Protein AF-A0A1H2FSY0-F1 (afdb_monomer_lite)

pLDDT: mean 91.27, std 9.95, range [49.44, 98.75]

Structure (mmCIF, N/CA/C/O backbone):
data_AF-A0A1H2FSY0-F1
#
_entry.id   AF-A0A1H2FSY0-F1
#
loop_
_atom_site.group_PDB
_atom_site.id
_atom_site.type_symbol
_atom_site.label_atom_id
_atom_site.label_alt_id
_atom_site.label_comp_id
_atom_site.label_asym_id
_atom_site.label_entity_id
_atom_site.label_seq_id
_atom_site.pdbx_PDB_ins_code
_atom_site.Cartn_x
_atom_site.Cartn_y
_atom_site.Cartn_z
_atom_site.occupancy
_atom_site.B_iso_or_equiv
_atom_site.auth_seq_id
_atom_site.auth_comp_id
_atom_site.auth_asym_id
_atom_site.auth_atom_id
_atom_site.pdbx_PDB_model_num
ATOM 1 N N . MET A 1 1 ? 18.834 -9.866 13.416 1.00 54.28 1 MET A N 1
ATOM 2 C CA . MET A 1 1 ? 19.145 -9.908 11.965 1.00 54.28 1 MET A CA 1
ATOM 3 C C . MET A 1 1 ? 20.191 -10.995 11.735 1.00 54.28 1 MET A C 1
ATOM 5 O O . MET A 1 1 ? 21.167 -11.022 12.473 1.00 54.28 1 MET A O 1
ATOM 9 N N . ASN A 1 2 ? 19.981 -11.929 10.801 1.00 67.69 2 ASN A N 1
ATOM 10 C CA . ASN A 1 2 ? 20.913 -13.045 10.581 1.00 67.69 2 ASN A CA 1
ATOM 11 C C . ASN A 1 2 ? 22.223 -12.524 9.951 1.00 67.69 2 ASN A C 1
ATOM 13 O O . ASN A 1 2 ? 22.183 -11.737 9.007 1.00 67.69 2 ASN A O 1
ATOM 17 N N . PHE A 1 3 ? 23.383 -12.983 10.429 1.00 49.44 3 PHE A N 1
ATOM 18 C CA . PHE A 1 3 ? 24.711 -12.645 9.895 1.00 49.44 3 PHE A CA 1
ATOM 19 C C . PHE A 1 3 ? 24.826 -12.837 8.369 1.00 49.44 3 PHE A C 1
ATOM 21 O O . PHE A 1 3 ? 25.501 -12.068 7.681 1.00 49.44 3 PHE A O 1
ATOM 28 N N . LYS A 1 4 ? 24.102 -13.817 7.814 1.00 59.28 4 LYS A N 1
ATOM 29 C CA . LYS A 1 4 ? 23.988 -14.063 6.369 1.00 59.28 4 LYS A CA 1
ATOM 30 C C . LYS A 1 4 ? 23.309 -12.905 5.629 1.00 59.28 4 LYS A C 1
ATOM 32 O O . LYS A 1 4 ? 23.768 -12.514 4.563 1.00 59.28 4 LYS A O 1
ATOM 37 N N . GLU A 1 5 ? 22.264 -12.329 6.212 1.00 63.84 5 GLU A N 1
ATOM 38 C CA . GLU A 1 5 ? 21.479 -11.224 5.648 1.00 63.84 5 GLU A CA 1
ATOM 39 C C . GLU A 1 5 ? 22.263 -9.902 5.695 1.00 63.84 5 GLU A C 1
ATOM 41 O O . GLU A 1 5 ? 22.277 -9.149 4.722 1.00 63.84 5 GLU A O 1
ATOM 46 N N . VAL A 1 6 ? 23.010 -9.671 6.782 1.00 67.56 6 VAL A N 1
ATOM 47 C CA . VAL A 1 6 ? 23.922 -8.523 6.932 1.00 67.56 6 VAL A CA 1
ATOM 48 C C . VAL A 1 6 ? 25.056 -8.586 5.909 1.00 67.56 6 VAL A C 1
ATOM 50 O O . VAL A 1 6 ? 25.275 -7.618 5.180 1.00 67.56 6 VAL A O 1
ATOM 53 N N . LYS A 1 7 ? 25.736 -9.736 5.784 1.00 66.00 7 LYS A N 1
ATOM 54 C CA . LYS A 1 7 ? 26.773 -9.942 4.758 1.00 66.00 7 LYS A CA 1
ATOM 55 C C . LYS A 1 7 ? 26.220 -9.765 3.350 1.00 66.00 7 LYS A C 1
ATOM 57 O O . LYS A 1 7 ? 26.872 -9.145 2.517 1.00 66.00 7 LYS A O 1
ATOM 62 N N . GLN A 1 8 ? 25.018 -10.274 3.092 1.00 66.12 8 GLN A N 1
ATOM 63 C CA . GLN A 1 8 ? 24.360 -10.143 1.800 1.00 66.12 8 GLN A CA 1
ATOM 64 C C . GLN A 1 8 ? 24.049 -8.672 1.488 1.00 66.12 8 GLN A C 1
ATOM 66 O O . GLN A 1 8 ? 24.399 -8.208 0.409 1.00 66.12 8 GLN A O 1
ATOM 71 N N . ARG A 1 9 ? 23.502 -7.902 2.438 1.00 69.88 9 ARG A N 1
ATOM 72 C CA . ARG A 1 9 ? 23.261 -6.455 2.282 1.00 69.88 9 ARG A CA 1
ATOM 73 C C . ARG A 1 9 ? 24.545 -5.648 2.078 1.00 69.88 9 ARG A C 1
ATOM 75 O O . ARG A 1 9 ? 24.573 -4.796 1.196 1.00 69.88 9 ARG A O 1
ATOM 82 N N . LEU A 1 10 ? 25.605 -5.920 2.839 1.00 67.12 10 LEU A N 1
ATOM 83 C CA . LEU A 1 10 ? 26.903 -5.240 2.706 1.00 67.12 10 LEU A CA 1
ATOM 84 C C . LEU A 1 10 ? 27.588 -5.556 1.372 1.00 67.12 10 LEU A C 1
ATOM 86 O O . LEU A 1 10 ? 28.001 -4.638 0.663 1.00 67.12 10 LEU A O 1
ATOM 90 N N . ALA A 1 11 ? 27.644 -6.835 0.994 1.00 63.03 11 ALA A N 1
ATOM 91 C CA . ALA A 1 11 ? 28.182 -7.258 -0.294 1.00 63.03 11 ALA A CA 1
ATOM 92 C C . ALA A 1 11 ? 27.375 -6.660 -1.456 1.00 63.03 11 ALA A C 1
ATOM 94 O O . ALA A 1 11 ? 27.959 -6.181 -2.428 1.00 63.03 11 ALA A O 1
ATOM 95 N N . TYR A 1 12 ? 26.043 -6.615 -1.336 1.00 67.06 12 TYR A N 1
ATOM 96 C CA . TYR A 1 12 ? 25.197 -5.978 -2.340 1.00 67.06 12 TYR A CA 1
ATOM 97 C C . TYR A 1 12 ? 25.359 -4.468 -2.377 1.00 67.06 12 TYR A C 1
ATOM 99 O O . TYR A 1 12 ? 25.407 -3.941 -3.474 1.00 67.06 12 TYR A O 1
ATOM 107 N N . SER A 1 13 ? 25.490 -3.776 -1.245 1.00 67.75 13 SER A N 1
ATOM 108 C CA . SER A 1 13 ? 25.702 -2.323 -1.199 1.00 67.75 13 SER A CA 1
ATOM 109 C C . SER A 1 13 ? 26.997 -1.920 -1.910 1.00 67.75 13 SER A C 1
ATOM 111 O O . SER A 1 13 ? 26.991 -1.022 -2.751 1.00 67.75 13 SER A O 1
ATOM 113 N N . LEU A 1 14 ? 28.095 -2.639 -1.654 1.00 64.00 14 LEU A N 1
ATOM 114 C CA . LEU A 1 14 ? 29.380 -2.406 -2.322 1.00 64.00 14 LEU A CA 1
ATOM 115 C C . LEU A 1 14 ? 29.318 -2.731 -3.822 1.00 64.00 14 LEU A C 1
ATOM 117 O O . LEU A 1 14 ? 29.772 -1.937 -4.644 1.00 64.00 14 LEU A O 1
ATOM 121 N N . TRP A 1 15 ? 28.701 -3.856 -4.193 1.00 63.41 15 TRP A N 1
ATOM 122 C CA . TRP A 1 15 ? 28.513 -4.246 -5.593 1.00 63.41 15 TRP A CA 1
ATOM 123 C C . TRP A 1 15 ? 27.602 -3.274 -6.362 1.00 63.41 15 TRP A C 1
ATOM 125 O O . TRP A 1 15 ? 27.895 -2.883 -7.493 1.00 63.41 15 TRP A O 1
ATOM 135 N N . TYR A 1 16 ? 26.517 -2.841 -5.726 1.00 66.19 16 TYR A N 1
ATOM 136 C CA . TYR A 1 16 ? 25.538 -1.899 -6.252 1.00 66.19 16 TYR A CA 1
ATOM 137 C C . TYR A 1 16 ? 26.169 -0.522 -6.501 1.00 66.19 16 TYR A C 1
ATOM 139 O O . TYR A 1 16 ? 26.063 0.008 -7.607 1.00 66.19 16 TYR A O 1
ATOM 147 N N . ARG A 1 17 ? 26.928 -0.002 -5.523 1.00 65.50 17 ARG A N 1
ATOM 148 C CA . ARG A 1 17 ? 27.657 1.274 -5.634 1.00 65.50 17 ARG A CA 1
ATOM 149 C C . ARG A 1 17 ? 28.696 1.292 -6.753 1.00 65.50 17 ARG A C 1
ATOM 151 O O . ARG A 1 17 ? 29.141 2.377 -7.108 1.00 65.50 17 ARG A O 1
ATOM 158 N N . GLY A 1 18 ? 29.111 0.139 -7.279 1.00 66.25 18 GLY A N 1
ATOM 159 C CA . GLY A 1 18 ? 29.975 0.050 -8.458 1.00 66.25 18 GLY A CA 1
ATOM 160 C C . GLY A 1 18 ? 29.202 0.037 -9.779 1.00 66.25 18 GLY A C 1
ATOM 161 O O . GLY A 1 18 ? 29.601 0.713 -10.720 1.00 66.25 18 GLY A O 1
ATOM 162 N N . LYS A 1 19 ? 28.091 -0.711 -9.861 1.00 66.25 19 LYS A N 1
ATOM 163 C CA . LYS A 1 19 ? 27.388 -0.981 -11.133 1.00 66.25 19 LYS A CA 1
ATOM 164 C C . LYS A 1 19 ? 26.256 -0.021 -11.495 1.00 66.25 19 LYS A C 1
ATOM 166 O O . LYS A 1 19 ? 25.866 0.012 -12.656 1.00 66.25 19 LYS A O 1
ATOM 171 N N . PHE A 1 20 ? 25.719 0.729 -10.536 1.00 71.69 20 PHE A N 1
ATOM 172 C CA . PHE A 1 20 ? 24.539 1.577 -10.746 1.00 71.69 20 PHE A CA 1
ATOM 173 C C . PHE A 1 20 ? 24.831 3.074 -10.559 1.00 71.69 20 PHE A C 1
ATOM 175 O O . PHE A 1 20 ? 23.916 3.845 -10.319 1.00 71.69 20 PHE A O 1
ATOM 182 N N . ARG A 1 21 ? 26.094 3.517 -10.677 1.00 69.44 21 ARG A N 1
ATOM 183 C CA . ARG A 1 21 ? 26.468 4.932 -10.453 1.00 69.44 21 ARG A CA 1
ATOM 184 C C . ARG A 1 21 ? 25.882 5.917 -11.464 1.00 69.44 21 ARG A C 1
ATOM 186 O O . ARG A 1 21 ? 25.762 7.090 -11.134 1.00 69.44 21 ARG A O 1
ATOM 193 N N . ALA A 1 22 ? 25.579 5.461 -12.678 1.00 74.94 22 ALA A N 1
ATOM 194 C CA . ALA A 1 22 ? 25.102 6.313 -13.758 1.00 74.94 22 ALA A CA 1
ATOM 195 C C . ALA A 1 22 ? 23.707 5.879 -14.240 1.00 74.94 22 ALA A C 1
ATOM 197 O O . ALA A 1 22 ? 23.423 4.668 -14.298 1.00 74.94 22 ALA A O 1
ATOM 198 N N . PRO A 1 23 ? 22.848 6.842 -14.623 1.00 79.50 23 PRO A N 1
ATOM 199 C CA . PRO A 1 23 ? 21.598 6.555 -15.311 1.00 79.50 23 PRO A CA 1
ATOM 200 C C . PRO A 1 23 ? 21.815 5.645 -16.525 1.00 79.50 23 PRO A C 1
ATOM 202 O O . PRO A 1 23 ? 22.782 5.815 -17.267 1.00 79.50 23 PRO A O 1
ATOM 205 N N . ALA A 1 24 ? 20.939 4.658 -16.726 1.00 81.19 24 ALA A N 1
ATOM 206 C CA . ALA A 1 24 ? 20.953 3.867 -17.957 1.00 81.19 24 ALA A CA 1
ATOM 207 C C . ALA A 1 24 ? 20.272 4.667 -19.078 1.00 81.19 24 ALA A C 1
ATOM 209 O O . ALA A 1 24 ? 19.052 4.781 -19.089 1.00 81.19 24 ALA A O 1
ATOM 210 N N . ALA A 1 25 ? 21.052 5.227 -20.006 1.00 86.19 25 ALA A N 1
ATOM 211 C CA . ALA A 1 25 ? 20.532 6.130 -21.040 1.00 86.19 25 ALA A CA 1
ATOM 212 C C . ALA A 1 25 ? 19.563 5.461 -22.036 1.00 86.19 25 ALA A C 1
ATOM 214 O O . ALA A 1 25 ? 18.773 6.145 -22.677 1.00 86.19 25 ALA A O 1
ATOM 215 N N . ASN A 1 26 ? 19.615 4.134 -22.167 1.00 95.88 26 ASN A N 1
ATOM 216 C CA . ASN A 1 26 ? 18.859 3.356 -23.148 1.00 95.88 26 ASN A CA 1
ATOM 217 C C . ASN A 1 26 ? 18.010 2.230 -22.529 1.00 95.88 26 ASN A C 1
ATOM 219 O O . ASN A 1 26 ? 17.726 1.223 -23.179 1.00 95.88 26 ASN A O 1
ATOM 223 N N . LEU A 1 27 ? 17.627 2.380 -21.261 1.00 97.94 27 LEU A N 1
ATOM 224 C CA . LEU A 1 27 ? 16.801 1.422 -20.532 1.00 97.94 27 LEU A CA 1
ATOM 225 C C . LEU A 1 27 ? 15.770 2.168 -19.688 1.00 97.94 27 LEU A C 1
ATOM 227 O O . LEU A 1 27 ? 16.134 3.096 -18.973 1.00 97.94 27 LEU A O 1
ATOM 231 N N . ALA A 1 28 ? 14.525 1.700 -19.683 1.00 98.44 28 ALA A N 1
ATOM 232 C CA . ALA A 1 28 ? 13.512 2.150 -18.733 1.00 98.44 28 ALA A CA 1
ATOM 233 C C . ALA A 1 28 ? 12.767 0.983 -18.074 1.00 98.44 28 ALA A C 1
ATOM 235 O O . ALA A 1 28 ? 12.691 -0.117 -18.625 1.00 98.44 28 ALA A O 1
ATOM 236 N N . LEU A 1 29 ? 12.207 1.233 -16.891 1.00 98.50 29 LEU A N 1
ATOM 237 C CA . LEU A 1 29 ? 11.296 0.335 -16.188 1.00 98.50 29 LEU A CA 1
ATOM 238 C C . LEU A 1 29 ? 9.852 0.800 -16.372 1.00 98.50 29 LEU A C 1
ATOM 240 O O . LEU A 1 29 ? 9.557 1.990 -16.284 1.00 98.50 29 LEU A O 1
ATOM 244 N N . THR A 1 30 ? 8.935 -0.146 -16.541 1.00 98.50 30 THR A N 1
ATOM 245 C CA . THR A 1 30 ? 7.498 0.130 -16.505 1.00 98.50 30 THR A CA 1
ATOM 246 C C . THR A 1 30 ? 6.713 -1.024 -15.889 1.00 98.50 30 THR A C 1
ATOM 248 O O . THR A 1 30 ? 7.234 -2.129 -15.709 1.00 98.50 30 THR A O 1
ATOM 251 N N . TYR A 1 31 ? 5.457 -0.772 -15.533 1.00 98.19 31 TYR A N 1
ATOM 252 C CA . TYR A 1 31 ? 4.579 -1.769 -14.934 1.00 98.19 31 TYR A CA 1
ATOM 253 C C . TYR A 1 31 ? 4.003 -2.717 -15.992 1.00 98.19 31 TYR A C 1
ATOM 255 O O . TYR A 1 31 ? 3.438 -2.293 -16.998 1.00 98.19 31 TYR A O 1
ATOM 263 N N . ALA A 1 32 ? 4.130 -4.023 -15.757 1.00 97.88 32 ALA A N 1
ATOM 264 C CA . ALA A 1 32 ? 3.506 -5.058 -16.577 1.00 97.88 32 ALA A CA 1
ATOM 265 C C . ALA A 1 32 ? 2.039 -5.276 -16.147 1.00 97.88 32 ALA A C 1
ATOM 267 O O . ALA A 1 32 ? 1.690 -6.305 -15.563 1.00 97.88 32 ALA A O 1
ATOM 268 N N . ASN A 1 33 ? 1.204 -4.264 -16.398 1.00 94.94 33 ASN A N 1
ATOM 269 C CA . ASN A 1 33 ? -0.198 -4.143 -15.968 1.00 94.94 33 ASN A CA 1
ATOM 270 C C . ASN A 1 33 ? -1.165 -5.223 -16.503 1.00 94.94 33 ASN A C 1
ATOM 272 O O . ASN A 1 33 ? -2.285 -5.334 -16.014 1.00 94.94 33 ASN A O 1
ATOM 276 N N . ASP A 1 34 ? -0.740 -6.021 -17.479 1.00 94.69 34 ASP A N 1
ATOM 277 C CA . ASP A 1 34 ? -1.499 -7.108 -18.109 1.00 94.69 34 ASP A CA 1
ATOM 278 C C . ASP A 1 34 ? -1.129 -8.505 -17.574 1.00 94.69 34 ASP A C 1
ATOM 280 O O . ASP A 1 34 ? -1.834 -9.474 -17.844 1.00 94.69 34 ASP A O 1
ATOM 284 N N . GLN A 1 35 ? -0.032 -8.635 -16.817 1.00 93.62 35 GLN A N 1
ATOM 285 C CA . GLN A 1 35 ? 0.485 -9.944 -16.391 1.00 93.62 35 GLN A CA 1
ATOM 286 C C . GLN A 1 35 ? -0.169 -10.465 -15.115 1.00 93.62 35 GLN A C 1
ATOM 288 O O . GLN A 1 35 ? -0.278 -11.673 -14.910 1.00 93.62 35 GLN A O 1
ATOM 293 N N . LYS A 1 36 ? -0.549 -9.558 -14.215 1.00 91.25 36 LYS A N 1
ATOM 294 C CA . LYS A 1 36 ? -1.177 -9.909 -12.945 1.00 91.25 36 LYS A CA 1
ATOM 295 C C . LYS A 1 36 ? -2.064 -8.774 -12.481 1.00 91.25 36 LYS A C 1
ATOM 297 O O . LYS A 1 36 ? -1.575 -7.692 -12.157 1.00 91.25 36 LYS A O 1
ATOM 302 N N . THR A 1 37 ? -3.342 -9.074 -12.367 1.00 86.81 37 THR A N 1
ATOM 303 C CA . THR A 1 37 ? -4.381 -8.161 -11.908 1.00 86.81 37 THR A CA 1
ATOM 304 C C . THR A 1 37 ? -4.977 -8.719 -10.623 1.00 86.81 37 THR A C 1
ATOM 306 O O . THR A 1 37 ? -5.022 -9.929 -10.405 1.00 86.81 37 THR A O 1
ATOM 309 N N . ASP A 1 38 ? -5.274 -7.813 -9.707 1.00 89.56 38 ASP A N 1
ATOM 310 C CA . ASP A 1 38 ? -5.829 -8.072 -8.381 1.00 89.56 38 ASP A CA 1
ATOM 311 C C . ASP A 1 38 ? -6.486 -6.767 -7.895 1.00 89.56 38 ASP A C 1
ATOM 313 O O . ASP A 1 38 ? -6.914 -5.948 -8.716 1.00 89.56 38 ASP A O 1
ATOM 317 N N . GLY A 1 39 ? -6.611 -6.554 -6.585 1.00 92.94 39 GLY A N 1
ATOM 318 C CA . GLY A 1 39 ? -7.197 -5.327 -6.042 1.00 92.94 39 GLY A CA 1
ATOM 319 C C . GLY A 1 39 ? -6.332 -4.091 -6.243 1.00 92.94 39 GLY A C 1
ATOM 320 O O . GLY A 1 39 ? -5.103 -4.174 -6.314 1.00 92.94 39 GLY A O 1
ATOM 321 N N . VAL A 1 40 ? -6.978 -2.921 -6.256 1.00 95.00 40 VAL A N 1
ATOM 322 C CA . VAL A 1 40 ? -6.313 -1.627 -6.483 1.00 95.00 40 VAL A CA 1
ATOM 323 C C . VAL A 1 40 ? -5.097 -1.420 -5.574 1.00 95.00 40 VAL A C 1
ATOM 325 O O . VAL A 1 40 ? -4.041 -1.015 -6.050 1.00 95.00 40 VAL A O 1
ATOM 328 N N . GLY A 1 41 ? -5.181 -1.809 -4.296 1.00 95.81 41 GLY A N 1
ATOM 329 C CA . GLY A 1 41 ? -4.061 -1.680 -3.362 1.00 95.81 41 GLY A CA 1
ATOM 330 C C . GLY A 1 41 ? -2.816 -2.461 -3.785 1.00 95.81 41 GLY A C 1
ATOM 331 O O . GLY A 1 41 ? -1.712 -1.936 -3.710 1.00 95.81 41 GLY A O 1
ATOM 332 N N . SER A 1 42 ? -2.968 -3.693 -4.274 1.00 95.44 42 SER A N 1
ATOM 333 C CA . SER A 1 42 ? -1.832 -4.511 -4.717 1.00 95.44 42 SER A CA 1
ATOM 334 C C . SER A 1 42 ? -1.248 -4.023 -6.043 1.00 95.44 42 SER A C 1
ATOM 336 O O . SER A 1 42 ? -0.027 -4.021 -6.206 1.00 95.44 42 SER A O 1
ATOM 338 N N . GLN A 1 43 ? -2.079 -3.573 -6.984 1.00 97.19 43 GLN A N 1
ATOM 339 C CA . GLN A 1 43 ? -1.592 -3.053 -8.266 1.00 97.19 43 GLN A CA 1
ATOM 340 C C . GLN A 1 43 ? -0.884 -1.709 -8.109 1.00 97.19 43 GLN A C 1
ATOM 342 O O . GLN A 1 43 ? 0.234 -1.540 -8.594 1.00 97.19 43 GLN A O 1
ATOM 347 N N . VAL A 1 44 ? -1.481 -0.778 -7.362 1.00 97.81 44 VAL A N 1
ATOM 348 C CA . VAL A 1 44 ? -0.871 0.525 -7.073 1.00 97.81 44 VAL A CA 1
ATOM 349 C C . VAL A 1 44 ? 0.397 0.348 -6.230 1.00 97.81 44 VAL A C 1
ATOM 351 O O . VAL A 1 44 ? 1.390 1.031 -6.468 1.00 97.81 44 VAL A O 1
ATOM 354 N N . HIS A 1 45 ? 0.444 -0.637 -5.325 1.00 97.81 45 HIS A N 1
ATOM 355 C CA . HIS A 1 45 ? 1.677 -0.977 -4.611 1.00 97.81 45 HIS A CA 1
ATOM 356 C C . HIS A 1 45 ? 2.813 -1.408 -5.544 1.00 97.81 45 HIS A C 1
ATOM 358 O O . HIS A 1 45 ? 3.957 -0.989 -5.352 1.00 97.81 45 HIS A O 1
ATOM 364 N N . ARG A 1 46 ? 2.519 -2.201 -6.578 1.00 97.81 46 ARG A N 1
ATOM 365 C CA . ARG A 1 46 ? 3.510 -2.586 -7.593 1.00 97.81 46 ARG A CA 1
ATOM 366 C C . ARG A 1 46 ? 3.933 -1.392 -8.449 1.00 97.81 46 ARG A C 1
ATOM 368 O O . ARG A 1 46 ? 5.120 -1.230 -8.721 1.00 97.81 46 ARG A O 1
ATOM 375 N N . LEU A 1 47 ? 2.992 -0.520 -8.798 1.00 97.50 47 LEU A N 1
ATOM 376 C CA . LEU A 1 47 ? 3.240 0.696 -9.568 1.00 97.50 47 LEU A CA 1
ATOM 377 C C . LEU A 1 47 ? 4.190 1.657 -8.829 1.00 97.50 47 LEU A C 1
ATOM 379 O O . LEU A 1 47 ? 5.251 1.999 -9.354 1.00 97.50 47 LEU A O 1
ATOM 383 N N . TYR A 1 48 ? 3.874 2.016 -7.582 1.00 97.81 48 TYR A N 1
ATOM 384 C CA . TYR A 1 48 ? 4.742 2.860 -6.751 1.00 97.81 48 TYR A CA 1
ATOM 385 C C . TYR A 1 48 ? 6.042 2.148 -6.363 1.00 97.81 48 TYR A C 1
ATOM 387 O O . TYR A 1 48 ? 7.093 2.781 -6.299 1.00 97.81 48 TYR A O 1
ATOM 395 N N . GLY A 1 49 ? 6.014 0.826 -6.176 1.00 97.62 49 GLY A N 1
ATOM 396 C CA . GLY A 1 49 ? 7.225 0.031 -5.986 1.00 97.62 49 GLY A CA 1
ATOM 397 C C . GLY A 1 49 ? 8.185 0.137 -7.171 1.00 97.62 49 GLY A C 1
ATOM 398 O O . GLY A 1 49 ? 9.389 0.271 -6.973 1.00 97.62 49 GLY A O 1
ATOM 399 N N . LEU A 1 50 ? 7.680 0.144 -8.407 1.00 97.62 50 LEU A N 1
ATOM 400 C CA . LEU A 1 50 ? 8.523 0.348 -9.585 1.00 97.62 50 LEU A CA 1
ATOM 401 C C . LEU A 1 50 ? 9.091 1.757 -9.677 1.00 97.62 50 LEU A C 1
ATOM 403 O O . LEU A 1 50 ? 10.260 1.899 -10.025 1.00 97.62 50 LEU A O 1
ATOM 407 N N . HIS A 1 51 ? 8.312 2.773 -9.315 1.00 97.44 51 HIS A N 1
ATOM 408 C CA . HIS A 1 51 ? 8.818 4.140 -9.234 1.00 97.44 51 HIS A CA 1
ATOM 409 C C . HIS A 1 51 ? 9.934 4.266 -8.178 1.00 97.44 51 HIS A C 1
ATOM 411 O O . HIS A 1 51 ? 11.008 4.791 -8.464 1.00 97.44 51 HIS A O 1
ATOM 417 N N . ALA A 1 52 ? 9.739 3.707 -6.975 1.00 96.81 52 ALA A N 1
ATOM 418 C CA . ALA A 1 52 ? 10.788 3.625 -5.950 1.00 96.81 52 ALA A CA 1
ATOM 419 C C . ALA A 1 52 ? 12.043 2.912 -6.477 1.00 96.81 52 ALA A C 1
ATOM 421 O O . ALA A 1 52 ? 13.176 3.337 -6.245 1.00 96.81 52 ALA A O 1
ATOM 422 N N . LEU A 1 53 ? 11.837 1.817 -7.210 1.00 95.75 53 LEU A N 1
ATOM 423 C CA . LEU A 1 53 ? 12.913 1.002 -7.747 1.00 95.75 53 LEU A CA 1
ATOM 424 C C . LEU A 1 53 ? 13.666 1.686 -8.896 1.00 95.75 53 LEU A C 1
ATOM 426 O O . LEU A 1 53 ? 14.868 1.468 -9.010 1.00 95.75 53 LEU A O 1
ATOM 430 N N . SER A 1 54 ? 13.002 2.515 -9.708 1.00 95.88 54 SER A N 1
ATOM 431 C CA . SER A 1 54 ? 13.638 3.373 -10.721 1.00 95.88 54 SER A CA 1
ATOM 432 C C . SER A 1 54 ? 14.696 4.264 -10.075 1.00 95.88 54 SER A C 1
ATOM 434 O O . SER A 1 54 ? 15.882 4.157 -10.408 1.00 95.88 54 SER A O 1
ATOM 436 N N . GLY A 1 55 ? 14.293 5.043 -9.063 1.00 93.81 55 GLY A N 1
ATOM 437 C CA . GLY A 1 55 ? 15.198 5.911 -8.312 1.00 93.81 55 GLY A CA 1
ATOM 438 C C . GLY A 1 55 ? 16.304 5.115 -7.623 1.00 93.81 55 GLY A C 1
ATOM 439 O O . GLY A 1 55 ? 17.483 5.443 -7.750 1.00 93.81 55 GLY A O 1
ATOM 440 N N . PHE A 1 56 ? 15.948 3.998 -6.979 1.00 93.38 56 PHE A N 1
ATOM 441 C CA . PHE A 1 56 ? 16.924 3.117 -6.343 1.00 93.38 56 PHE A CA 1
ATOM 442 C C . PHE A 1 56 ? 17.866 2.432 -7.334 1.00 93.38 56 PHE A C 1
ATOM 444 O O . PHE A 1 56 ? 18.948 2.049 -6.936 1.00 93.38 56 PHE A O 1
ATOM 451 N N . LEU A 1 57 ? 17.530 2.214 -8.601 1.00 93.56 57 LEU A N 1
ATOM 452 C CA . LEU A 1 57 ? 18.438 1.573 -9.562 1.00 93.56 57 LEU A CA 1
ATOM 453 C C . LEU A 1 57 ? 19.073 2.570 -10.528 1.00 93.56 57 LEU A C 1
ATOM 455 O O . LEU A 1 57 ? 19.871 2.143 -11.363 1.00 93.56 57 LEU A O 1
ATOM 459 N N . HIS A 1 58 ? 18.730 3.857 -10.451 1.00 93.19 58 HIS A N 1
ATOM 460 C CA . HIS A 1 58 ? 19.061 4.858 -11.467 1.00 93.19 58 HIS A CA 1
ATOM 461 C C . HIS A 1 58 ? 18.682 4.386 -12.884 1.00 93.19 58 HIS A C 1
ATOM 463 O O . HIS A 1 58 ? 19.478 4.479 -13.821 1.00 93.19 58 HIS A O 1
ATOM 469 N N . ILE A 1 59 ? 17.502 3.782 -13.033 1.00 96.19 59 ILE A N 1
ATOM 470 C CA . ILE A 1 59 ? 16.952 3.360 -14.327 1.00 96.19 59 ILE A CA 1
ATOM 471 C C . ILE A 1 59 ? 15.642 4.121 -14.519 1.00 96.19 59 ILE A C 1
ATOM 473 O O . ILE A 1 59 ? 14.749 3.858 -13.723 1.00 96.19 59 ILE A O 1
ATOM 477 N N . PRO A 1 60 ? 15.510 4.987 -15.541 1.00 97.12 60 PRO A N 1
ATOM 478 C CA . PRO A 1 60 ? 14.301 5.772 -15.788 1.00 97.12 60 PRO A CA 1
ATOM 479 C C . PRO A 1 60 ? 12.995 4.975 -15.682 1.00 97.12 60 PRO A C 1
ATOM 481 O O . PRO A 1 60 ? 12.905 3.835 -16.139 1.00 97.12 60 PRO A O 1
ATOM 484 N N . TYR A 1 61 ? 11.965 5.591 -15.117 1.00 97.81 61 TYR A N 1
ATOM 485 C CA . TYR A 1 61 ? 10.602 5.083 -15.054 1.00 97.81 61 TYR A CA 1
ATOM 486 C C . TYR A 1 61 ? 9.759 5.636 -16.205 1.00 97.81 61 TYR A C 1
ATOM 488 O O . TYR A 1 61 ? 9.795 6.828 -16.508 1.00 97.81 61 TYR A O 1
ATOM 496 N N . VAL A 1 62 ? 8.953 4.770 -16.815 1.00 98.38 62 VAL A N 1
ATOM 497 C CA . VAL A 1 62 ? 7.878 5.146 -17.738 1.00 98.38 62 VAL A CA 1
ATOM 498 C C . VAL A 1 62 ? 6.565 4.671 -17.135 1.00 98.38 62 VAL A C 1
ATOM 500 O O . VAL A 1 62 ? 6.389 3.477 -16.871 1.00 98.38 62 VAL A O 1
ATOM 503 N N . HIS A 1 63 ? 5.643 5.598 -16.903 1.00 98.12 63 HIS A N 1
ATOM 504 C CA . HIS A 1 63 ? 4.348 5.288 -16.321 1.00 98.12 63 HIS A CA 1
ATOM 505 C C . HIS A 1 63 ? 3.481 4.491 -17.298 1.00 98.12 63 HIS A C 1
ATOM 507 O O . HIS A 1 63 ? 3.308 4.872 -18.452 1.00 98.12 63 HIS A O 1
ATOM 513 N N . THR A 1 64 ? 2.920 3.388 -16.803 1.00 97.69 64 THR A N 1
ATOM 514 C CA . THR A 1 64 ? 1.880 2.615 -17.486 1.00 97.69 64 THR A CA 1
ATOM 515 C C . THR A 1 64 ? 0.670 2.554 -16.551 1.00 97.69 64 THR A C 1
ATOM 517 O O . THR A 1 64 ? 0.833 2.067 -15.424 1.00 97.69 64 THR A O 1
ATOM 520 N N . PRO A 1 65 ? -0.517 3.024 -16.981 1.00 97.31 65 PRO A N 1
ATOM 521 C CA . PRO A 1 65 ? -1.721 3.015 -16.156 1.00 97.31 65 PRO A CA 1
ATOM 522 C C . PRO A 1 65 ? -2.197 1.588 -15.859 1.00 97.31 65 PRO A C 1
ATOM 524 O O . PRO A 1 65 ? -1.812 0.621 -16.523 1.00 97.31 65 PRO A O 1
ATOM 527 N N . LEU A 1 66 ? -3.062 1.434 -14.862 1.00 97.25 66 LEU A N 1
ATOM 528 C CA . LEU A 1 66 ? -3.762 0.179 -14.608 1.00 97.25 66 LEU A CA 1
ATOM 529 C C . LEU A 1 66 ? -4.635 -0.184 -15.812 1.00 97.25 66 LEU A C 1
ATOM 531 O O . LEU A 1 66 ? -5.351 0.665 -16.338 1.00 97.25 66 LEU A O 1
ATOM 535 N N . LEU A 1 67 ? -4.581 -1.453 -16.224 1.00 95.94 67 LEU A N 1
ATOM 536 C CA . LEU A 1 67 ? -5.400 -1.971 -17.324 1.00 95.94 67 LEU A CA 1
ATOM 537 C C . LEU A 1 67 ? -6.788 -2.409 -16.845 1.00 95.94 67 LEU A C 1
ATOM 539 O O . LEU A 1 67 ? -7.784 -2.175 -17.517 1.00 95.94 67 LEU A O 1
ATOM 543 N N . ARG A 1 68 ? -6.840 -3.086 -15.695 1.00 93.25 68 ARG A N 1
ATOM 544 C CA . ARG A 1 68 ? -8.070 -3.569 -15.057 1.00 93.25 68 ARG A CA 1
ATOM 545 C C . ARG A 1 68 ? -7.854 -3.755 -13.561 1.00 93.25 68 ARG A C 1
ATOM 547 O O . ARG A 1 68 ? -6.718 -3.958 -13.133 1.00 93.25 68 ARG A O 1
ATOM 554 N N . VAL A 1 69 ? -8.927 -3.752 -12.781 1.00 92.69 69 VAL A N 1
ATOM 555 C CA . VAL A 1 69 ? -8.923 -4.100 -11.354 1.00 92.69 69 VAL A CA 1
ATOM 556 C C . VAL A 1 69 ? -9.903 -5.242 -11.154 1.00 92.69 69 VAL A C 1
ATOM 558 O O . VAL A 1 69 ? -11.080 -5.094 -11.458 1.00 92.69 69 VAL A O 1
ATOM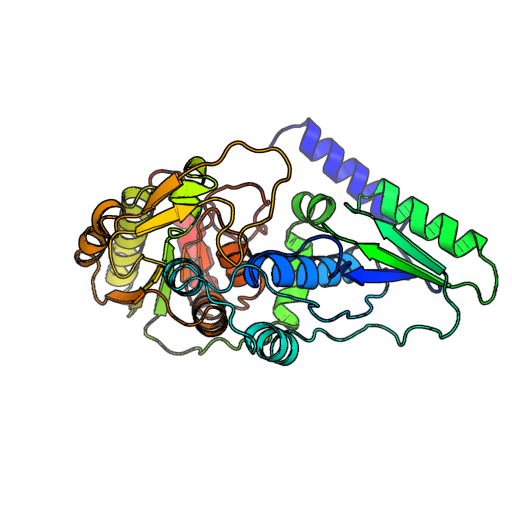 561 N N . ASP A 1 70 ? -9.404 -6.379 -10.669 1.00 88.81 70 ASP A N 1
ATOM 562 C CA . ASP A 1 70 ? -10.248 -7.564 -10.500 1.00 88.81 70 ASP A CA 1
ATOM 563 C C . ASP A 1 70 ? -11.020 -7.471 -9.177 1.00 88.81 70 ASP A C 1
ATOM 565 O O . ASP A 1 70 ? -12.221 -7.697 -9.140 1.00 88.81 70 ASP A O 1
ATOM 569 N N . TYR A 1 71 ? -10.361 -7.061 -8.090 1.00 88.50 71 TYR A N 1
ATOM 570 C CA . TYR A 1 71 ? -10.999 -6.942 -6.776 1.00 88.50 71 TYR A CA 1
ATOM 571 C C . TYR A 1 71 ? -11.449 -5.501 -6.500 1.00 88.50 71 TYR A C 1
ATOM 573 O O . TYR A 1 71 ? -10.615 -4.633 -6.217 1.00 88.50 71 TYR A O 1
ATOM 581 N N . GLY A 1 72 ? -12.765 -5.265 -6.562 1.00 85.31 72 GLY A N 1
ATOM 582 C CA . GLY A 1 72 ? -13.414 -3.981 -6.254 1.00 85.31 72 GLY A CA 1
ATOM 583 C C . GLY A 1 72 ? -13.878 -3.821 -4.801 1.00 85.31 72 GLY A C 1
ATOM 584 O O . GLY A 1 72 ? -14.382 -2.764 -4.437 1.00 85.31 72 GLY A O 1
ATOM 585 N N . GLY A 1 73 ? -13.699 -4.851 -3.974 1.00 88.81 73 GLY A N 1
ATOM 586 C CA . GLY A 1 73 ? -14.171 -4.895 -2.593 1.00 88.81 73 GLY A CA 1
ATOM 587 C C . GLY A 1 73 ? -15.168 -6.026 -2.355 1.00 88.81 73 GLY A C 1
ATOM 588 O O . GLY A 1 73 ? -15.716 -6.600 -3.296 1.00 88.81 73 GLY A O 1
ATOM 589 N N . LEU A 1 74 ? -15.420 -6.361 -1.091 1.00 89.00 74 LEU A N 1
ATOM 590 C CA . LEU A 1 74 ? -16.294 -7.490 -0.764 1.00 89.00 74 LEU A CA 1
ATOM 591 C C . LEU A 1 74 ? -17.746 -7.289 -1.222 1.00 89.00 74 LEU A C 1
ATOM 593 O O . LEU A 1 74 ? -18.370 -8.246 -1.671 1.00 89.00 74 LEU A O 1
ATOM 597 N N . ALA A 1 75 ? -18.268 -6.062 -1.162 1.00 87.62 75 ALA A N 1
ATOM 598 C CA . ALA A 1 75 ? -19.614 -5.756 -1.653 1.00 87.62 75 ALA A CA 1
ATOM 599 C C . ALA A 1 75 ? -19.778 -6.124 -3.142 1.00 87.62 75 ALA A C 1
ATOM 601 O O . ALA A 1 75 ? -20.810 -6.656 -3.546 1.00 87.62 75 ALA A O 1
ATOM 602 N N . ALA A 1 76 ? -18.725 -5.936 -3.944 1.00 86.44 76 ALA A N 1
ATOM 603 C CA . ALA A 1 76 ? -18.707 -6.340 -5.346 1.00 86.44 76 ALA A CA 1
ATOM 604 C C . ALA A 1 76 ? -18.787 -7.873 -5.498 1.00 86.44 76 ALA A C 1
ATOM 606 O O . ALA A 1 76 ? -19.507 -8.371 -6.358 1.00 86.44 76 ALA A O 1
ATOM 607 N N . HIS A 1 77 ? -18.126 -8.642 -4.622 1.00 85.12 77 HIS A N 1
ATOM 608 C CA . HIS A 1 77 ? -18.254 -10.106 -4.601 1.00 85.12 77 HIS A CA 1
ATOM 609 C C . HIS A 1 77 ? -19.625 -10.597 -4.144 1.00 85.12 77 HIS A C 1
ATOM 611 O O . HIS A 1 77 ? -20.101 -11.608 -4.661 1.00 85.12 77 HIS A O 1
ATOM 617 N N . GLU A 1 78 ? -20.232 -9.918 -3.172 1.00 88.31 78 GLU A N 1
ATOM 618 C CA . GLU A 1 78 ? -21.564 -10.248 -2.663 1.00 88.31 78 GLU A CA 1
ATOM 619 C C . GLU A 1 78 ? -22.639 -10.047 -3.741 1.00 88.31 78 GLU A C 1
ATOM 621 O O . GLU A 1 78 ? -23.545 -10.872 -3.869 1.00 88.31 78 GLU A O 1
ATOM 626 N N . ASN A 1 79 ? -22.489 -9.005 -4.565 1.00 87.50 79 ASN A N 1
ATOM 627 C CA . ASN A 1 79 ? -23.396 -8.706 -5.675 1.00 87.50 79 ASN A CA 1
ATOM 628 C C . ASN A 1 79 ? -22.980 -9.358 -7.005 1.00 87.50 79 ASN A C 1
ATOM 630 O O . ASN A 1 79 ? -23.746 -9.332 -7.964 1.00 87.50 79 ASN A O 1
ATOM 634 N N . ASN A 1 80 ? -21.789 -9.965 -7.066 1.00 84.94 80 ASN A N 1
ATOM 635 C CA . ASN A 1 80 ? -21.176 -10.485 -8.292 1.00 84.94 80 ASN A CA 1
ATOM 636 C C . ASN A 1 80 ? -21.053 -9.416 -9.403 1.00 84.94 80 ASN A C 1
ATOM 638 O O . ASN A 1 80 ? -21.304 -9.678 -10.580 1.00 84.94 80 ASN A O 1
ATOM 642 N N . GLU A 1 81 ? -20.654 -8.208 -9.010 1.00 87.12 81 GLU A N 1
ATOM 643 C CA . GLU A 1 81 ? -20.524 -7.024 -9.863 1.00 87.12 81 GLU A CA 1
ATOM 644 C C . GLU A 1 81 ? -19.059 -6.575 -9.974 1.00 87.12 81 GLU A C 1
ATOM 646 O O . GLU A 1 81 ? -18.215 -6.908 -9.143 1.00 87.12 81 GLU A O 1
ATOM 651 N N . ILE A 1 82 ? -18.747 -5.796 -11.012 1.00 84.44 82 ILE A N 1
ATOM 652 C CA . ILE A 1 82 ? -17.453 -5.123 -11.175 1.00 84.44 82 ILE A CA 1
ATOM 653 C C . ILE A 1 82 ? -17.730 -3.624 -11.288 1.00 84.44 82 ILE A C 1
ATOM 655 O O . ILE A 1 82 ? -18.515 -3.210 -12.141 1.00 84.44 82 ILE A O 1
ATOM 659 N N . ASP A 1 83 ? -17.070 -2.807 -10.464 1.00 87.69 83 ASP A N 1
ATOM 660 C CA . ASP A 1 83 ? -17.106 -1.350 -10.621 1.00 87.69 83 ASP A CA 1
ATOM 661 C C . ASP A 1 83 ? -16.335 -0.957 -11.889 1.00 87.69 83 ASP A C 1
ATOM 663 O O . ASP A 1 83 ? -15.101 -0.918 -11.913 1.00 87.69 83 ASP A O 1
ATOM 667 N N . ALA A 1 84 ? -17.085 -0.656 -12.950 1.00 87.56 84 ALA A N 1
ATOM 668 C CA . ALA A 1 84 ? -16.542 -0.270 -14.247 1.00 87.56 84 ALA A CA 1
ATOM 669 C C . ALA A 1 84 ? -15.726 1.035 -14.201 1.00 87.56 84 ALA A C 1
ATOM 671 O O . ALA A 1 84 ? -14.898 1.261 -15.078 1.00 87.56 84 ALA A O 1
ATOM 672 N N . THR A 1 85 ? -15.927 1.882 -13.186 1.00 94.19 85 THR A N 1
ATOM 673 C CA . THR A 1 85 ? -15.267 3.192 -13.063 1.00 94.19 85 THR A CA 1
ATOM 674 C C . THR A 1 85 ? -14.003 3.157 -12.207 1.00 94.19 85 THR A C 1
ATOM 676 O O . THR A 1 85 ? -13.205 4.097 -12.242 1.00 94.19 85 THR A O 1
ATOM 679 N N . LEU A 1 86 ? -13.785 2.085 -11.437 1.00 94.69 86 LEU A N 1
ATOM 680 C CA . LEU A 1 86 ? -12.696 2.006 -10.461 1.00 94.69 86 LEU A CA 1
ATOM 681 C C . LEU A 1 86 ? -11.312 2.145 -11.106 1.00 94.69 86 LEU A C 1
ATOM 683 O O . LEU A 1 86 ? -10.425 2.771 -10.528 1.00 94.69 86 LEU A O 1
ATOM 687 N N . VAL A 1 87 ? -11.124 1.584 -12.304 1.00 96.38 87 VAL A N 1
ATOM 688 C CA . VAL A 1 87 ? -9.856 1.665 -13.050 1.00 96.38 87 VAL A CA 1
ATOM 689 C C . VAL A 1 87 ? -9.546 3.110 -13.431 1.00 96.38 87 VAL A C 1
ATOM 691 O O . VAL A 1 87 ? -8.446 3.588 -13.156 1.00 96.38 87 VAL A O 1
ATOM 694 N N . ASP A 1 88 ? -10.520 3.822 -13.997 1.00 97.75 88 ASP A N 1
ATOM 695 C CA . ASP A 1 88 ? -10.353 5.211 -14.431 1.00 97.75 88 ASP A CA 1
ATOM 696 C C . ASP A 1 88 ? -10.114 6.138 -13.242 1.00 97.75 88 ASP A C 1
ATOM 698 O O . ASP A 1 88 ? -9.191 6.953 -13.258 1.00 97.75 88 ASP A O 1
ATOM 702 N N . ARG A 1 89 ? -10.881 5.961 -12.159 1.00 97.81 89 ARG A N 1
ATOM 703 C CA . ARG A 1 89 ? -10.699 6.715 -10.911 1.00 97.81 89 ARG A CA 1
ATOM 704 C C . ARG A 1 89 ? -9.327 6.452 -10.288 1.00 97.81 89 ARG A C 1
ATOM 706 O O . ARG A 1 89 ? -8.673 7.389 -9.832 1.00 97.81 89 ARG A O 1
ATOM 713 N N . ALA A 1 90 ? -8.864 5.201 -10.292 1.00 97.69 90 ALA A N 1
ATOM 714 C CA . ALA A 1 90 ? -7.538 4.848 -9.796 1.00 97.69 90 ALA A CA 1
ATOM 715 C C . ALA A 1 90 ? -6.425 5.448 -10.668 1.00 97.69 90 ALA A C 1
ATOM 717 O O . ALA A 1 90 ? -5.470 5.990 -10.123 1.00 97.69 90 ALA A O 1
ATOM 718 N N . ASN A 1 91 ? -6.552 5.404 -11.995 1.00 98.00 91 ASN A N 1
ATOM 719 C CA . ASN A 1 91 ? -5.579 5.996 -12.917 1.00 98.00 91 ASN A CA 1
ATOM 720 C C . ASN A 1 91 ? -5.536 7.526 -12.820 1.00 98.00 91 ASN A C 1
ATOM 722 O O . ASN A 1 91 ? -4.456 8.107 -12.879 1.00 98.00 91 ASN A O 1
ATOM 726 N N . ALA A 1 92 ? -6.685 8.176 -12.617 1.00 97.88 92 ALA A N 1
ATOM 727 C CA . ALA A 1 92 ? -6.751 9.617 -12.388 1.00 97.88 92 ALA A CA 1
ATOM 728 C C . ALA A 1 92 ? -6.057 10.025 -11.078 1.00 97.88 92 ALA A C 1
ATOM 730 O O . ALA A 1 92 ? -5.402 11.063 -11.018 1.00 97.88 92 ALA A O 1
ATOM 731 N N . LEU A 1 93 ? -6.183 9.204 -10.031 1.00 97.88 93 LEU A N 1
ATOM 732 C CA . LEU A 1 93 ? -5.583 9.466 -8.724 1.00 97.88 93 LEU A CA 1
ATOM 733 C C . LEU A 1 93 ? -4.092 9.089 -8.656 1.00 97.88 93 LEU A C 1
ATOM 735 O O . LEU A 1 93 ? -3.313 9.764 -7.984 1.00 97.88 93 LEU A O 1
ATOM 739 N N . PHE A 1 94 ? -3.686 8.013 -9.332 1.00 97.62 94 PHE A N 1
ATOM 740 C CA . PHE A 1 94 ? -2.348 7.421 -9.251 1.00 97.62 94 PHE A CA 1
ATOM 741 C C . PHE A 1 94 ? -1.602 7.502 -10.583 1.00 97.62 94 PHE A C 1
ATOM 743 O O . PHE A 1 94 ? -1.403 6.498 -11.266 1.00 97.62 94 PHE A O 1
ATOM 750 N N . ALA A 1 95 ? -1.117 8.700 -10.896 1.00 96.25 95 ALA A N 1
ATOM 751 C CA . ALA A 1 95 ? -0.337 8.982 -12.097 1.00 96.25 95 ALA A CA 1
ATOM 752 C C . ALA A 1 95 ? 1.060 9.528 -11.741 1.00 96.25 95 ALA A C 1
ATOM 754 O O . ALA A 1 95 ? 1.317 10.722 -11.915 1.00 96.25 95 ALA A O 1
ATOM 755 N N . PRO A 1 96 ? 1.980 8.707 -11.190 1.00 95.69 96 PRO A N 1
ATOM 756 C CA . PRO A 1 96 ? 3.347 9.161 -10.981 1.00 95.69 96 PRO A CA 1
ATOM 757 C C . PRO A 1 96 ? 3.987 9.600 -12.303 1.00 95.69 96 PRO A C 1
ATOM 759 O O . PRO A 1 96 ? 3.737 8.981 -13.343 1.00 95.69 96 PRO A O 1
ATOM 762 N N . PRO A 1 97 ? 4.829 10.644 -12.272 1.00 95.56 97 PRO A N 1
ATOM 763 C CA . PRO A 1 97 ? 5.445 11.175 -13.476 1.00 95.56 97 PRO A CA 1
ATOM 764 C C . PRO A 1 97 ? 6.370 10.138 -14.121 1.00 95.56 97 PRO A C 1
ATOM 766 O O . PRO A 1 97 ? 7.014 9.346 -13.434 1.00 95.56 97 PRO A O 1
ATOM 769 N N . SER A 1 98 ? 6.451 10.162 -15.451 1.00 97.31 98 SER A N 1
ATOM 770 C CA . SER A 1 98 ? 7.512 9.451 -16.171 1.00 97.31 98 SER A CA 1
ATOM 771 C C . SER A 1 98 ? 8.793 10.281 -16.135 1.00 97.31 98 SER A C 1
ATOM 773 O O . SER A 1 98 ? 8.738 11.500 -16.285 1.00 97.31 98 SER A O 1
ATOM 775 N N . ASP A 1 99 ? 9.940 9.620 -15.994 1.00 96.75 99 ASP A N 1
ATOM 776 C CA . ASP A 1 99 ? 11.254 10.272 -16.033 1.00 96.75 99 ASP A CA 1
ATOM 777 C C . ASP A 1 99 ? 11.637 10.688 -17.464 1.00 96.75 99 ASP A C 1
ATOM 779 O O . ASP A 1 99 ? 12.424 11.612 -17.667 1.00 96.75 99 ASP A O 1
ATOM 783 N N . ILE A 1 100 ? 11.096 9.987 -18.466 1.00 96.75 100 ILE A N 1
ATOM 784 C CA . ILE A 1 100 ? 11.371 10.198 -19.889 1.00 96.75 100 ILE A CA 1
ATOM 785 C C . ILE A 1 100 ? 10.108 10.001 -20.733 1.00 96.75 100 ILE A C 1
ATOM 787 O O . ILE A 1 100 ? 9.171 9.311 -20.332 1.00 96.75 100 ILE A O 1
ATOM 791 N N . SER A 1 101 ? 10.128 10.541 -21.952 1.00 96.50 101 SER A N 1
ATOM 792 C CA . SER A 1 101 ? 9.232 10.087 -23.021 1.00 96.50 101 SER A CA 1
ATOM 793 C C . SER A 1 101 ? 9.794 8.811 -23.646 1.00 96.50 101 SER A C 1
ATOM 795 O O . SER A 1 101 ? 10.984 8.746 -23.956 1.00 96.50 101 SER A O 1
ATOM 797 N N . LEU A 1 102 ? 8.953 7.790 -23.816 1.00 96.25 102 LEU A N 1
ATOM 798 C CA . LEU A 1 102 ? 9.368 6.522 -24.412 1.00 96.25 102 LEU A CA 1
ATOM 799 C C . LEU A 1 102 ? 9.703 6.718 -25.904 1.00 96.25 102 LEU A C 1
ATOM 801 O O . LEU A 1 102 ? 8.863 7.248 -26.633 1.00 96.25 102 LEU A O 1
ATOM 805 N N . PRO A 1 10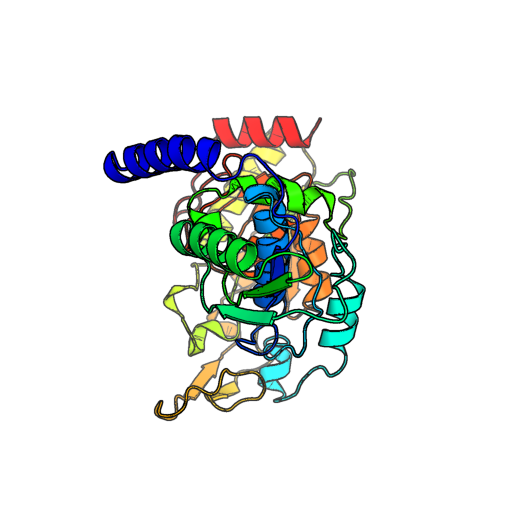3 ? 10.880 6.280 -26.387 1.00 95.69 103 PRO A N 1
ATOM 806 C CA . PRO A 1 103 ? 11.200 6.345 -27.810 1.00 95.69 103 PRO A CA 1
ATOM 807 C C . PRO A 1 103 ? 10.246 5.498 -28.661 1.00 95.69 103 PRO A C 1
ATOM 809 O O . PRO A 1 103 ? 9.884 4.384 -28.275 1.00 95.69 103 PRO A O 1
ATOM 812 N N . GLU A 1 104 ? 9.900 5.986 -29.858 1.00 93.94 104 GLU A N 1
ATOM 813 C CA . GLU A 1 104 ? 9.022 5.269 -30.800 1.00 93.94 104 GLU A CA 1
ATOM 814 C C . GLU A 1 104 ? 9.536 3.859 -31.116 1.00 93.94 104 GLU A C 1
ATOM 816 O O . GLU A 1 104 ? 8.767 2.901 -31.174 1.00 93.94 104 GLU A O 1
ATOM 821 N N . ARG A 1 105 ? 10.856 3.724 -31.293 1.00 94.69 105 ARG A N 1
ATOM 822 C CA . ARG A 1 105 ? 11.525 2.442 -31.517 1.00 94.69 105 ARG A CA 1
ATOM 823 C C . ARG A 1 105 ? 12.176 1.975 -30.226 1.00 94.69 105 ARG A C 1
ATOM 825 O O . ARG A 1 105 ? 13.142 2.574 -29.761 1.00 94.69 105 ARG A O 1
ATOM 832 N N . HIS A 1 106 ? 11.664 0.884 -29.675 1.00 97.75 106 HIS A N 1
ATOM 833 C CA . HIS A 1 106 ? 12.244 0.221 -28.517 1.00 97.75 106 HIS A CA 1
ATOM 834 C C . HIS A 1 106 ? 11.946 -1.279 -28.554 1.00 97.75 106 HIS A C 1
ATOM 836 O O . HIS A 1 106 ? 10.942 -1.727 -29.106 1.00 97.75 106 HIS A O 1
ATOM 842 N N . GLU A 1 107 ? 12.812 -2.059 -27.921 1.00 98.12 107 GLU A N 1
ATOM 843 C CA . GLU A 1 107 ? 12.541 -3.449 -27.588 1.00 98.12 107 GLU A CA 1
ATOM 844 C C . GLU A 1 107 ? 11.826 -3.527 -26.245 1.00 98.12 107 GLU A C 1
ATOM 846 O O . GLU A 1 107 ? 12.151 -2.799 -25.309 1.00 98.12 107 GLU A O 1
ATOM 851 N N . THR A 1 108 ? 10.868 -4.440 -26.122 1.00 98.25 108 THR A N 1
ATOM 852 C CA . THR A 1 108 ? 10.162 -4.683 -24.863 1.00 98.25 108 THR A CA 1
ATOM 853 C C . THR A 1 108 ? 10.558 -6.029 -24.285 1.00 98.25 108 THR A C 1
ATOM 855 O O . THR A 1 108 ? 10.560 -7.045 -24.980 1.00 98.25 108 THR A O 1
ATOM 858 N N . ARG A 1 109 ? 10.829 -6.065 -22.978 1.00 98.31 109 ARG A N 1
ATOM 859 C CA . ARG A 1 109 ? 11.054 -7.312 -22.247 1.00 98.31 109 ARG A CA 1
ATOM 860 C C . ARG A 1 109 ? 10.218 -7.368 -20.983 1.00 98.31 109 ARG A C 1
ATOM 862 O O . ARG A 1 109 ? 10.363 -6.522 -20.106 1.00 98.31 109 ARG A O 1
ATOM 869 N N . THR A 1 110 ? 9.405 -8.409 -20.857 1.00 98.38 110 THR A N 1
ATOM 870 C CA . THR A 1 110 ? 8.598 -8.646 -19.658 1.00 98.38 110 THR A CA 1
ATOM 871 C C . THR A 1 110 ? 9.331 -9.560 -18.684 1.00 98.38 110 THR A C 1
ATOM 873 O O . THR A 1 110 ? 9.840 -10.612 -19.072 1.00 98.38 110 THR A O 1
ATOM 876 N N . LEU A 1 111 ? 9.382 -9.175 -17.408 1.00 97.88 111 LEU A N 1
ATOM 877 C CA . LEU A 1 111 ? 9.937 -9.983 -16.328 1.00 97.88 111 LEU A CA 1
ATOM 878 C C . LEU A 1 111 ? 8.909 -10.112 -15.196 1.00 97.88 111 LEU A C 1
ATOM 880 O O . LEU A 1 111 ? 8.443 -9.092 -14.682 1.00 97.88 111 LEU A O 1
ATOM 884 N N . PRO A 1 112 ? 8.610 -11.336 -14.724 1.00 97.00 112 PRO A N 1
ATOM 885 C CA . PRO A 1 112 ? 7.677 -11.516 -13.617 1.00 97.00 112 PRO A CA 1
ATOM 886 C C . PRO A 1 112 ? 8.219 -10.924 -12.310 1.00 97.00 112 PRO A C 1
ATOM 888 O O . PRO A 1 112 ? 7.458 -10.399 -11.511 1.00 97.00 112 PRO A O 1
ATOM 891 N N . VAL A 1 113 ? 9.537 -10.974 -12.087 1.00 96.62 113 VAL A N 1
ATOM 892 C CA . VAL A 1 113 ? 10.186 -10.446 -10.878 1.00 96.62 113 VAL A CA 1
ATOM 893 C C . VAL A 1 113 ? 11.515 -9.803 -11.252 1.00 96.62 113 VAL A C 1
ATOM 895 O O . VAL A 1 113 ? 12.337 -10.428 -11.928 1.00 96.62 113 VAL A O 1
ATOM 898 N N . LEU A 1 114 ? 11.780 -8.595 -10.749 1.00 95.50 114 LEU A N 1
ATOM 899 C CA . LEU A 1 114 ? 13.087 -7.955 -10.905 1.00 95.50 114 LEU A CA 1
ATOM 900 C C . LEU A 1 114 ? 14.012 -8.302 -9.729 1.00 95.50 114 LEU A C 1
ATOM 902 O O . LEU A 1 114 ? 13.691 -8.095 -8.562 1.00 95.50 114 LEU A O 1
ATOM 906 N N . THR A 1 115 ? 15.194 -8.835 -10.039 1.00 94.50 115 THR A N 1
ATOM 907 C CA . THR A 1 115 ? 16.280 -9.068 -9.069 1.00 94.50 115 THR A CA 1
ATOM 908 C C . THR A 1 115 ? 17.458 -8.152 -9.372 1.00 94.50 115 THR A C 1
ATOM 910 O O . THR A 1 115 ? 17.589 -7.681 -10.496 1.00 94.50 115 THR A O 1
ATOM 913 N N . LEU A 1 116 ? 18.376 -7.951 -8.420 1.00 90.88 116 LEU A N 1
ATOM 914 C CA . LEU A 1 116 ? 19.601 -7.173 -8.667 1.00 90.88 116 LEU A CA 1
ATOM 915 C C . LEU A 1 116 ? 20.433 -7.730 -9.835 1.00 90.88 116 LEU A C 1
ATOM 917 O O . LEU A 1 116 ? 20.943 -6.977 -10.664 1.00 90.88 116 LEU A O 1
ATOM 921 N N . LYS A 1 117 ? 20.539 -9.063 -9.936 1.00 91.50 117 LYS A N 1
ATOM 922 C CA . LYS A 1 117 ? 21.198 -9.728 -11.072 1.00 91.50 117 LYS A CA 1
ATOM 923 C C . LYS A 1 117 ? 20.453 -9.463 -12.382 1.00 91.50 117 LYS A C 1
ATOM 925 O O . LYS A 1 117 ? 21.103 -9.194 -13.388 1.00 91.50 117 LYS A O 1
ATOM 930 N N . GLY A 1 118 ? 19.120 -9.505 -12.346 1.00 94.06 118 GLY A N 1
ATOM 931 C CA . GLY A 1 118 ? 18.250 -9.180 -13.477 1.00 94.06 118 GLY A CA 1
ATOM 932 C C . GLY A 1 118 ? 18.415 -7.734 -13.939 1.00 94.06 118 GLY A C 1
ATOM 933 O O . GLY A 1 118 ? 18.658 -7.508 -15.114 1.00 94.06 118 GLY A O 1
ATOM 934 N N . ALA A 1 119 ? 18.413 -6.766 -13.020 1.00 94.50 119 ALA A N 1
ATOM 935 C CA . ALA A 1 119 ? 18.647 -5.357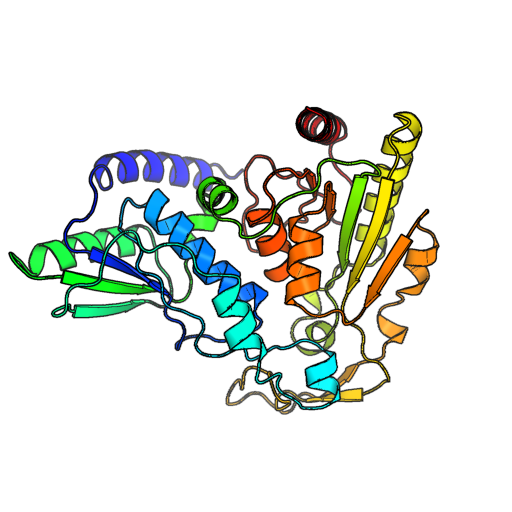 -13.332 1.00 94.50 119 ALA A CA 1
ATOM 936 C C . ALA A 1 119 ? 20.016 -5.130 -13.997 1.00 94.50 119 ALA A C 1
ATOM 938 O O . ALA A 1 119 ? 20.120 -4.428 -14.999 1.00 94.50 119 ALA A O 1
ATOM 939 N N . ALA A 1 120 ? 21.069 -5.783 -13.494 1.00 92.12 120 ALA A N 1
ATOM 940 C CA . ALA A 1 120 ? 22.385 -5.709 -14.123 1.00 92.12 120 ALA A CA 1
ATOM 941 C C . ALA A 1 120 ? 22.435 -6.402 -15.496 1.00 92.12 120 ALA A C 1
ATOM 943 O O . ALA A 1 120 ? 23.252 -6.020 -16.329 1.00 92.12 120 ALA A O 1
ATOM 944 N N . ALA A 1 121 ? 21.631 -7.445 -15.724 1.00 95.00 121 ALA A N 1
ATOM 945 C CA . ALA A 1 121 ? 21.504 -8.076 -17.036 1.00 95.00 121 ALA A CA 1
ATOM 946 C C . ALA A 1 121 ? 20.774 -7.160 -18.025 1.00 95.00 121 ALA A C 1
ATOM 948 O O . ALA A 1 121 ? 21.288 -6.956 -19.116 1.00 95.00 121 ALA A O 1
ATOM 949 N N . LEU A 1 122 ? 19.673 -6.527 -17.607 1.00 96.44 122 LEU A N 1
ATOM 950 C CA . LEU A 1 122 ? 18.943 -5.556 -18.426 1.00 96.44 122 LEU A CA 1
ATOM 951 C C . LEU A 1 122 ? 19.833 -4.402 -18.888 1.00 96.44 122 LEU A C 1
ATOM 953 O O . LEU A 1 122 ? 19.783 -4.048 -20.056 1.00 96.44 122 LEU A O 1
ATOM 957 N N . ARG A 1 123 ? 20.691 -3.863 -18.011 1.00 94.81 123 ARG A N 1
ATOM 958 C CA . ARG A 1 123 ? 21.660 -2.822 -18.398 1.00 94.81 123 ARG A CA 1
ATOM 959 C C . ARG A 1 123 ? 22.619 -3.292 -19.490 1.00 94.81 123 ARG A C 1
ATOM 961 O O . ARG A 1 123 ? 22.749 -2.623 -20.504 1.00 94.81 123 ARG A O 1
ATOM 968 N N . ARG A 1 124 ? 23.226 -4.472 -19.316 1.00 94.31 124 ARG A N 1
ATOM 969 C CA . ARG A 1 124 ? 24.124 -5.050 -20.332 1.00 94.31 124 ARG A CA 1
ATOM 970 C C . ARG A 1 124 ? 23.409 -5.315 -21.650 1.00 94.31 124 ARG A C 1
ATOM 972 O O . ARG A 1 124 ? 24.000 -5.156 -22.708 1.00 94.31 124 ARG A O 1
ATOM 979 N N . ASP A 1 125 ? 22.163 -5.766 -21.587 1.00 95.88 125 ASP A N 1
ATOM 980 C CA . ASP A 1 125 ? 21.387 -6.056 -22.786 1.00 95.88 125 ASP A CA 1
ATOM 981 C C . ASP A 1 125 ? 20.978 -4.773 -23.505 1.00 95.88 125 ASP A C 1
ATOM 983 O O . ASP A 1 125 ? 21.110 -4.719 -24.720 1.00 95.88 125 ASP A O 1
ATOM 987 N N . ALA A 1 126 ? 20.600 -3.723 -22.772 1.00 95.75 126 ALA A N 1
ATOM 988 C CA . ALA A 1 126 ? 20.378 -2.400 -23.342 1.00 95.75 126 ALA A CA 1
ATOM 989 C C . ALA A 1 126 ? 21.653 -1.868 -24.020 1.00 95.75 126 ALA A C 1
ATOM 991 O O . ALA A 1 126 ? 21.611 -1.472 -25.179 1.00 95.75 126 ALA A O 1
ATOM 992 N N . GLU A 1 127 ? 22.812 -1.925 -23.352 1.00 93.38 127 GLU A N 1
ATOM 993 C CA . GLU A 1 127 ? 24.116 -1.530 -23.918 1.00 93.38 127 GLU A CA 1
ATOM 994 C C . GLU A 1 127 ? 24.447 -2.269 -25.231 1.00 93.38 127 GLU A C 1
ATOM 996 O O . GLU A 1 127 ? 24.998 -1.672 -26.155 1.00 93.38 127 GLU A O 1
ATOM 1001 N N . ARG A 1 128 ? 24.076 -3.552 -25.347 1.00 95.56 128 ARG A N 1
ATOM 1002 C CA . ARG A 1 128 ? 24.301 -4.370 -26.554 1.00 95.56 128 ARG A CA 1
ATOM 1003 C C . ARG A 1 128 ? 23.439 -3.982 -27.750 1.00 95.56 128 ARG A C 1
ATOM 1005 O O . ARG A 1 128 ? 23.814 -4.339 -28.862 1.00 95.56 128 ARG A O 1
ATOM 1012 N N . LEU A 1 129 ? 22.330 -3.268 -27.549 1.00 94.75 129 LEU A N 1
ATOM 1013 C CA . LEU A 1 129 ? 21.504 -2.781 -28.659 1.00 94.75 129 LEU A CA 1
ATOM 1014 C C . LEU A 1 129 ? 22.231 -1.720 -29.502 1.00 94.75 129 LEU A C 1
ATOM 1016 O O . LEU A 1 129 ? 21.833 -1.454 -30.632 1.00 94.75 129 LEU A O 1
ATOM 1020 N N . GLY A 1 130 ? 23.312 -1.137 -28.973 1.00 89.56 130 GLY A N 1
ATOM 1021 C CA . GLY A 1 130 ? 24.108 -0.136 -29.670 1.00 89.56 130 GLY A CA 1
ATOM 1022 C C . GLY A 1 130 ? 23.403 1.222 -29.805 1.00 89.56 130 GLY A C 1
ATOM 1023 O O . GLY A 1 130 ? 22.375 1.475 -29.167 1.00 89.56 130 GLY A O 1
ATOM 1024 N N . PRO A 1 131 ? 23.977 2.140 -30.603 1.00 89.62 131 PRO A N 1
ATOM 1025 C CA . PRO A 1 131 ? 23.431 3.481 -30.794 1.00 89.62 131 PRO A CA 1
ATOM 1026 C C . PRO A 1 131 ? 22.003 3.457 -31.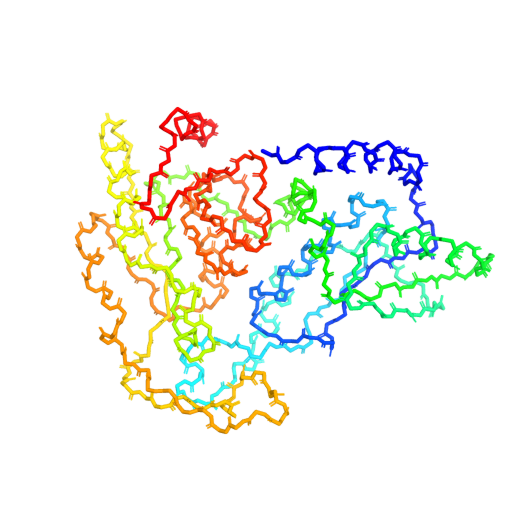356 1.00 89.62 131 PRO A C 1
ATOM 1028 O O . PRO A 1 131 ? 21.736 2.810 -32.365 1.00 89.62 131 PRO A O 1
ATOM 1031 N N . GLY A 1 132 ? 21.087 4.184 -30.711 1.00 89.12 132 GLY A N 1
ATOM 1032 C CA . GLY A 1 132 ? 19.676 4.266 -31.112 1.00 89.12 132 GLY A CA 1
ATOM 1033 C C . GLY A 1 132 ? 18.800 3.097 -30.647 1.00 89.12 132 GLY A C 1
ATOM 1034 O O . GLY A 1 132 ? 17.582 3.171 -30.788 1.00 89.12 132 GLY A O 1
ATOM 1035 N N . GLY A 1 133 ? 19.387 2.048 -30.063 1.00 95.38 133 GLY A N 1
ATOM 1036 C CA . GLY A 1 133 ? 18.641 0.976 -29.414 1.00 95.38 133 GLY A CA 1
ATOM 1037 C C . GLY A 1 133 ? 18.125 1.397 -28.039 1.00 95.38 133 GLY A C 1
ATOM 1038 O O . GLY A 1 133 ? 18.837 2.065 -27.290 1.00 95.38 133 GLY A O 1
ATOM 1039 N N . PHE A 1 134 ? 16.902 0.991 -27.692 1.00 98.25 134 PHE A N 1
ATOM 1040 C CA . PHE A 1 134 ? 16.284 1.275 -26.396 1.00 98.25 134 PHE A CA 1
ATOM 1041 C C . PHE A 1 134 ? 15.547 0.043 -25.869 1.00 98.25 134 PHE A C 1
ATOM 1043 O O . PHE A 1 134 ? 14.833 -0.612 -26.624 1.00 98.25 134 PHE A O 1
ATOM 1050 N N . LEU A 1 135 ? 15.694 -0.262 -24.578 1.00 98.50 135 LEU A N 1
ATOM 1051 C CA . LEU A 1 135 ? 15.032 -1.387 -23.918 1.00 98.50 135 LEU A CA 1
ATOM 1052 C C . LEU A 1 135 ? 13.999 -0.891 -22.897 1.00 98.50 135 LEU A C 1
ATOM 1054 O O . LEU A 1 135 ? 14.333 -0.204 -21.936 1.00 98.50 135 LEU A O 1
ATOM 1058 N N . LEU A 1 136 ? 12.745 -1.303 -23.050 1.00 98.62 136 LEU A N 1
ATOM 1059 C CA . LEU A 1 136 ? 11.688 -1.126 -22.060 1.00 98.62 136 LEU A CA 1
ATOM 1060 C C . LEU A 1 136 ? 11.477 -2.431 -21.284 1.00 98.62 136 LEU A C 1
ATOM 1062 O O . LEU A 1 136 ? 10.988 -3.429 -21.816 1.00 98.62 136 LEU A O 1
ATOM 1066 N N . ALA A 1 137 ? 11.828 -2.432 -20.002 1.00 98.56 137 ALA A N 1
ATOM 1067 C CA . ALA A 1 137 ? 11.610 -3.568 -19.119 1.00 98.56 137 ALA A CA 1
ATOM 1068 C C . ALA A 1 137 ? 10.259 -3.445 -18.395 1.00 98.56 137 ALA A C 1
ATOM 1070 O O . ALA A 1 137 ? 10.095 -2.629 -17.487 1.00 98.56 137 ALA A O 1
ATOM 1071 N N . ARG A 1 138 ? 9.298 -4.294 -18.766 1.00 98.56 138 ARG A N 1
ATOM 1072 C CA . ARG A 1 138 ? 7.988 -4.413 -18.111 1.00 98.56 138 ARG A CA 1
ATOM 1073 C C . ARG A 1 138 ? 8.105 -5.370 -16.929 1.00 98.56 138 ARG A C 1
ATOM 1075 O O . ARG A 1 138 ? 8.408 -6.546 -17.117 1.00 98.56 138 ARG A O 1
ATOM 1082 N N . ILE A 1 139 ? 7.872 -4.898 -15.711 1.00 98.50 139 ILE A N 1
ATOM 1083 C CA . ILE A 1 139 ? 8.045 -5.691 -14.489 1.00 98.50 139 ILE A CA 1
ATOM 1084 C C . ILE A 1 139 ? 6.689 -5.956 -13.836 1.00 98.50 139 ILE A C 1
ATOM 1086 O O . ILE A 1 139 ? 5.911 -5.027 -13.623 1.00 98.50 139 ILE A O 1
ATOM 1090 N N . THR A 1 140 ? 6.411 -7.214 -13.485 1.00 97.19 140 THR A N 1
ATOM 1091 C CA . THR A 1 140 ? 5.185 -7.569 -12.752 1.00 97.19 140 THR A CA 1
ATOM 1092 C C . THR A 1 140 ? 5.339 -7.332 -11.251 1.00 97.19 140 THR A C 1
ATOM 1094 O O . THR A 1 140 ? 4.498 -6.662 -10.668 1.00 97.19 140 THR A O 1
ATOM 1097 N N . GLU A 1 141 ? 6.405 -7.839 -10.623 1.00 96.06 141 GLU A N 1
ATOM 1098 C CA . GLU A 1 141 ? 6.624 -7.767 -9.169 1.00 96.06 141 GLU A CA 1
ATOM 1099 C C . GLU A 1 141 ? 7.968 -7.090 -8.822 1.00 96.06 141 GLU A C 1
ATOM 1101 O O . GLU A 1 141 ? 9.038 -7.686 -9.022 1.00 96.06 141 GLU A O 1
ATOM 1106 N N . PRO A 1 142 ? 7.961 -5.863 -8.262 1.00 95.50 142 PRO A N 1
ATOM 1107 C CA . PRO A 1 142 ? 9.188 -5.151 -7.891 1.00 95.50 142 PRO A CA 1
ATOM 1108 C C . PRO A 1 142 ? 9.712 -5.512 -6.489 1.00 95.50 142 PRO A C 1
ATOM 1110 O O . PRO A 1 142 ? 10.836 -5.152 -6.130 1.00 95.50 142 PRO A O 1
ATOM 1113 N N . HIS A 1 143 ? 8.922 -6.224 -5.680 1.00 95.75 143 HIS A N 1
ATOM 1114 C CA . HIS A 1 143 ? 9.137 -6.325 -4.233 1.00 95.75 143 HIS A CA 1
ATOM 1115 C C . HIS A 1 143 ? 10.438 -7.021 -3.831 1.00 95.75 143 HIS A C 1
ATOM 1117 O O . HIS A 1 143 ? 11.005 -6.703 -2.797 1.00 95.75 143 HIS A O 1
ATOM 1123 N N . ARG A 1 144 ? 11.004 -7.901 -4.666 1.00 94.62 144 ARG A N 1
ATOM 1124 C CA . ARG A 1 144 ? 12.201 -8.671 -4.288 1.00 94.62 144 ARG A CA 1
ATOM 1125 C C . ARG A 1 144 ? 13.431 -7.811 -3.974 1.00 94.62 144 ARG A C 1
ATOM 1127 O O . ARG A 1 144 ? 14.252 -8.218 -3.154 1.00 94.62 144 ARG A O 1
ATOM 1134 N N . ILE A 1 145 ? 13.593 -6.664 -4.634 1.00 94.56 145 ILE A N 1
ATOM 1135 C CA . ILE A 1 145 ? 14.657 -5.705 -4.295 1.00 94.56 145 ILE A CA 1
ATOM 1136 C C . ILE A 1 145 ? 14.199 -4.801 -3.149 1.00 94.56 145 ILE A C 1
ATOM 1138 O O . ILE A 1 145 ? 14.975 -4.554 -2.229 1.00 94.56 145 ILE A O 1
ATOM 1142 N N . LEU A 1 146 ? 12.945 -4.355 -3.172 1.00 95.62 146 LEU A N 1
ATOM 1143 C CA . LEU A 1 146 ? 12.397 -3.439 -2.171 1.00 95.62 146 LEU A CA 1
ATOM 1144 C C . LEU A 1 146 ? 12.326 -4.072 -0.775 1.00 95.62 146 LEU A C 1
ATOM 1146 O O . LEU A 1 146 ? 12.593 -3.401 0.206 1.00 95.62 146 LEU A O 1
ATOM 1150 N N . ASP A 1 147 ? 12.121 -5.379 -0.661 1.00 95.62 147 ASP A N 1
ATOM 1151 C CA . ASP A 1 147 ? 12.195 -6.088 0.618 1.00 95.62 147 ASP A CA 1
ATOM 1152 C C . ASP A 1 147 ? 13.637 -6.163 1.149 1.00 95.62 147 ASP A C 1
ATOM 1154 O O . ASP A 1 147 ? 13.870 -6.223 2.354 1.00 95.62 147 ASP A O 1
ATOM 1158 N N . LEU A 1 148 ? 14.647 -6.105 0.275 1.00 93.31 148 LEU A N 1
ATOM 1159 C CA . LEU A 1 148 ? 16.040 -5.976 0.713 1.00 93.31 148 LEU A CA 1
ATOM 1160 C C . LEU A 1 148 ? 16.377 -4.538 1.121 1.00 93.31 148 LEU A C 1
ATOM 1162 O O . LEU A 1 148 ? 17.193 -4.361 2.031 1.00 93.31 148 LEU A O 1
ATOM 1166 N N . PHE A 1 149 ? 15.746 -3.543 0.492 1.00 94.69 149 PHE A N 1
ATOM 1167 C CA . PHE A 1 149 ? 16.001 -2.110 0.671 1.00 94.69 149 PHE A CA 1
ATOM 1168 C C . PHE A 1 149 ? 14.689 -1.312 0.797 1.00 94.69 149 PHE A C 1
ATOM 1170 O O . PHE A 1 149 ? 14.370 -0.515 -0.086 1.00 94.69 149 PHE A O 1
ATOM 1177 N N . PRO A 1 150 ? 13.921 -1.495 1.884 1.00 95.62 150 PRO A N 1
ATOM 1178 C CA . PRO A 1 150 ? 12.575 -0.926 1.983 1.00 95.62 150 PRO A CA 1
ATOM 1179 C C . PRO A 1 150 ? 12.576 0.601 2.040 1.00 95.62 150 PRO A C 1
ATOM 1181 O O . PRO A 1 150 ? 11.643 1.233 1.564 1.00 95.62 150 PRO A O 1
ATOM 1184 N N . ASP A 1 151 ? 13.657 1.219 2.516 1.00 95.50 151 ASP A N 1
ATOM 1185 C CA . ASP A 1 151 ? 13.794 2.679 2.528 1.00 95.50 151 ASP A CA 1
ATOM 1186 C C . ASP A 1 151 ? 13.829 3.307 1.120 1.00 95.50 151 ASP A C 1
ATOM 1188 O O . ASP A 1 151 ? 13.706 4.523 1.001 1.00 95.50 151 ASP A O 1
ATOM 1192 N N . ALA A 1 152 ? 13.937 2.511 0.046 1.00 94.88 152 ALA A N 1
ATOM 1193 C CA . ALA A 1 152 ? 13.734 2.995 -1.321 1.00 94.88 152 ALA A CA 1
ATOM 1194 C C . ALA A 1 152 ? 12.330 3.599 -1.533 1.00 94.88 152 ALA A C 1
ATOM 1196 O O . ALA A 1 152 ? 12.167 4.501 -2.353 1.00 94.88 152 ALA A O 1
ATOM 1197 N N . TYR A 1 153 ? 11.328 3.170 -0.756 1.00 96.19 153 TYR A N 1
ATOM 1198 C CA . TYR A 1 153 ? 9.992 3.774 -0.747 1.00 96.19 153 TYR A CA 1
ATOM 1199 C C . TYR A 1 153 ? 9.962 5.206 -0.175 1.00 96.19 153 TYR A C 1
ATOM 1201 O O . TYR A 1 153 ? 8.944 5.885 -0.273 1.00 96.19 153 TYR A O 1
ATOM 1209 N N . ALA A 1 154 ? 11.054 5.738 0.386 1.00 92.62 154 ALA A N 1
ATOM 1210 C CA . ALA A 1 154 ? 11.071 7.132 0.835 1.00 92.62 154 ALA A CA 1
ATOM 1211 C C . ALA A 1 154 ? 10.731 8.111 -0.309 1.00 92.62 154 ALA A C 1
ATOM 1213 O O . ALA A 1 154 ? 10.027 9.093 -0.089 1.00 92.62 154 ALA A O 1
ATOM 1214 N N . GLU A 1 155 ? 11.138 7.807 -1.544 1.00 88.00 155 GLU A N 1
ATOM 1215 C CA . GLU A 1 155 ? 10.831 8.630 -2.721 1.00 88.00 155 GLU A CA 1
ATOM 1216 C C . GLU A 1 155 ? 9.341 8.615 -3.090 1.00 88.00 155 GLU A C 1
ATOM 1218 O O . GLU A 1 155 ? 8.807 9.618 -3.563 1.00 88.00 155 GLU A O 1
ATOM 1223 N N . THR A 1 156 ? 8.621 7.522 -2.813 1.00 89.75 156 THR A N 1
ATOM 1224 C CA . THR A 1 156 ? 7.189 7.429 -3.141 1.00 89.75 156 THR A CA 1
ATOM 1225 C C . THR A 1 156 ? 6.319 8.298 -2.249 1.00 89.75 156 THR A C 1
ATOM 1227 O O . THR A 1 156 ? 5.250 8.725 -2.675 1.00 89.75 156 THR A O 1
ATOM 1230 N N . THR A 1 157 ? 6.780 8.629 -1.040 1.00 86.94 157 THR A N 1
ATOM 1231 C CA . THR A 1 157 ? 6.056 9.569 -0.171 1.00 86.94 157 THR A CA 1
ATOM 1232 C C . THR A 1 157 ? 5.960 10.957 -0.813 1.00 86.94 157 THR A C 1
ATOM 1234 O O . THR A 1 157 ? 4.920 11.610 -0.727 1.00 86.94 157 THR A O 1
ATOM 1237 N N . ARG A 1 158 ? 7.000 11.402 -1.536 1.00 88.06 158 ARG A N 1
ATOM 1238 C CA . ARG A 1 158 ? 7.039 12.725 -2.187 1.00 88.06 158 ARG A CA 1
ATOM 1239 C C . ARG A 1 158 ? 5.991 12.857 -3.283 1.00 88.06 158 ARG A C 1
ATOM 1241 O O . ARG A 1 158 ? 5.348 13.895 -3.379 1.00 88.06 158 ARG A O 1
ATOM 1248 N N . ILE A 1 159 ? 5.755 11.785 -4.027 1.00 93.44 159 ILE A N 1
ATOM 1249 C CA . ILE A 1 159 ? 4.777 11.722 -5.123 1.00 93.44 159 ILE A CA 1
ATOM 1250 C C . ILE A 1 159 ? 3.431 11.107 -4.706 1.00 93.44 159 ILE A C 1
ATOM 1252 O O . ILE A 1 159 ? 2.622 10.733 -5.554 1.00 93.44 159 ILE A O 1
ATOM 1256 N N . SER A 1 160 ? 3.184 10.966 -3.401 1.00 95.44 160 SER A N 1
ATOM 1257 C CA . SER A 1 160 ? 1.866 10.578 -2.900 1.00 95.44 160 SER A CA 1
ATOM 1258 C C . SER A 1 160 ? 0.814 11.602 -3.353 1.00 95.44 160 SER A C 1
ATOM 1260 O O . SER A 1 160 ? 1.046 12.806 -3.198 1.00 95.44 160 SER A O 1
ATOM 1262 N N . PRO A 1 161 ? -0.344 11.172 -3.885 1.00 96.44 161 PRO A N 1
ATOM 1263 C CA . PRO A 1 161 ? -1.416 12.095 -4.253 1.00 96.44 161 PRO A CA 1
ATOM 1264 C C . PRO A 1 161 ? -2.152 12.627 -3.017 1.00 96.44 161 PRO A C 1
ATOM 1266 O O . PRO A 1 161 ? -2.996 13.513 -3.121 1.00 96.44 161 PRO A O 1
ATOM 1269 N N . PHE A 1 162 ? -1.847 12.088 -1.836 1.00 95.81 162 PHE A N 1
ATOM 1270 C CA . PHE A 1 162 ? -2.531 12.418 -0.602 1.00 95.81 162 PHE A CA 1
ATOM 1271 C C . PHE A 1 162 ? -1.777 13.471 0.205 1.00 95.81 162 PHE A C 1
ATOM 1273 O O . PHE A 1 162 ? -0.546 13.478 0.303 1.00 95.81 162 PHE A O 1
ATOM 1280 N N . VAL A 1 163 ? -2.550 14.358 0.824 1.00 89.25 163 VAL A N 1
ATOM 1281 C CA . VAL A 1 163 ? -2.052 15.412 1.704 1.00 89.25 163 VAL A CA 1
ATOM 1282 C C . VAL A 1 163 ? -2.590 15.147 3.104 1.00 89.25 163 VAL A C 1
ATOM 1284 O O . VAL A 1 163 ? -3.794 14.985 3.290 1.00 89.25 163 VAL A O 1
ATOM 1287 N N . ASN A 1 164 ? -1.693 15.056 4.087 1.00 87.19 164 ASN A N 1
ATOM 1288 C CA . ASN A 1 164 ? -2.081 14.962 5.490 1.00 87.19 164 ASN A CA 1
ATOM 1289 C C . ASN A 1 164 ? -2.642 16.314 5.951 1.00 87.19 164 ASN A C 1
ATOM 1291 O O . ASN A 1 164 ? -2.010 17.350 5.745 1.00 87.19 164 ASN A O 1
ATOM 1295 N N . GLU A 1 165 ? -3.788 16.295 6.623 1.00 81.19 165 GLU A N 1
ATOM 1296 C CA . GLU A 1 165 ? -4.270 17.455 7.370 1.00 81.19 165 GLU A CA 1
ATOM 1297 C C . GLU A 1 165 ? -3.521 17.527 8.710 1.00 81.19 165 GLU A C 1
ATOM 1299 O O . GLU A 1 165 ? -3.487 16.527 9.425 1.00 81.19 165 GLU A O 1
ATOM 1304 N N . PRO A 1 166 ? -2.914 18.670 9.074 1.00 71.44 166 PRO A N 1
ATOM 1305 C CA . PRO A 1 166 ? -2.055 18.773 10.257 1.00 71.44 166 PRO A CA 1
ATOM 1306 C C . PRO A 1 166 ? -2.820 18.999 11.573 1.00 71.44 166 PRO A C 1
ATOM 1308 O O . PRO A 1 166 ? -2.209 19.342 12.583 1.00 71.44 166 PRO A O 1
ATOM 1311 N N . VAL A 1 167 ? -4.151 18.888 11.580 1.00 75.62 167 VAL A N 1
ATOM 1312 C CA . VAL A 1 167 ? -4.965 19.415 12.682 1.00 75.62 167 VAL A CA 1
ATOM 1313 C C . VAL A 1 167 ? -5.406 18.295 13.631 1.00 75.62 167 VAL A C 1
ATOM 1315 O O . VAL A 1 167 ? -5.910 17.266 13.171 1.00 75.62 167 VAL A O 1
ATOM 1318 N N . PRO A 1 168 ? -5.277 18.485 14.959 1.00 80.56 168 PRO A N 1
ATOM 1319 C CA . PRO A 1 168 ? -5.925 17.619 15.930 1.00 80.56 168 PRO A CA 1
ATOM 1320 C C . PRO A 1 168 ? -7.458 17.583 15.749 1.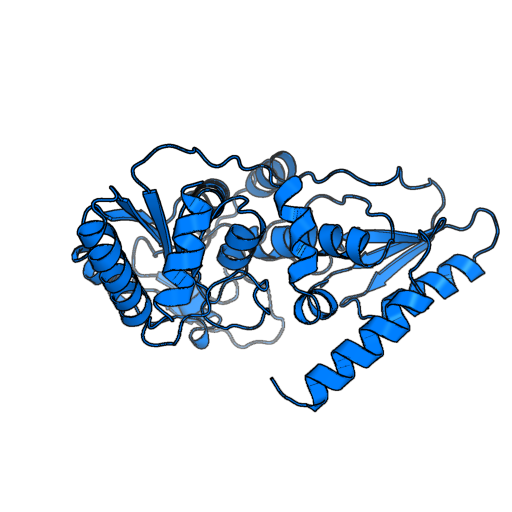00 80.56 168 PRO A C 1
ATOM 1322 O O . PRO A 1 168 ? -8.048 18.546 15.260 1.00 80.56 168 PRO A O 1
ATOM 1325 N N . PRO A 1 169 ? -8.143 16.516 16.196 1.00 93.38 169 PRO A N 1
ATOM 1326 C CA . PRO A 1 169 ? -7.602 15.357 16.906 1.00 93.38 169 PRO A CA 1
ATOM 1327 C C . PRO A 1 169 ? -6.760 14.439 16.008 1.00 93.38 169 PRO A C 1
ATOM 1329 O O . PRO A 1 169 ? -7.069 14.253 14.830 1.00 93.38 169 PRO A O 1
ATOM 1332 N N . LEU A 1 170 ? -5.733 13.800 16.582 1.00 95.94 170 LEU A N 1
ATOM 1333 C CA . LEU A 1 170 ? -4.956 12.782 15.878 1.00 95.94 170 LEU A CA 1
ATOM 1334 C C . LEU A 1 170 ? -5.874 11.642 15.417 1.00 95.94 170 LEU A C 1
ATOM 1336 O O . LEU A 1 170 ? -6.614 11.042 16.199 1.00 95.94 170 LEU A O 1
ATOM 1340 N N . ARG A 1 171 ? -5.798 11.324 14.127 1.00 97.38 171 ARG A N 1
ATOM 1341 C CA . ARG A 1 171 ? -6.519 10.210 13.499 1.00 97.38 171 ARG A CA 1
ATOM 1342 C C . ARG A 1 171 ? -5.698 8.934 13.623 1.00 97.38 171 ARG A C 1
ATOM 1344 O O . ARG A 1 171 ? -4.624 8.847 13.024 1.00 97.38 171 ARG A O 1
ATOM 1351 N N . ILE A 1 172 ? -6.220 7.959 14.360 1.00 98.12 172 ILE A N 1
ATOM 1352 C CA . ILE A 1 172 ? -5.627 6.629 14.503 1.00 98.12 172 ILE A CA 1
ATOM 1353 C C . ILE A 1 172 ? -6.437 5.660 13.656 1.00 98.12 172 ILE A C 1
ATOM 1355 O O . ILE A 1 172 ? -7.552 5.292 14.023 1.00 98.12 172 ILE A O 1
ATOM 1359 N N . ALA A 1 173 ? -5.896 5.268 12.509 1.00 98.50 173 ALA A N 1
ATOM 1360 C CA . ALA A 1 173 ? -6.592 4.387 11.591 1.00 98.50 173 ALA A CA 1
ATOM 1361 C C . ALA A 1 173 ? -6.158 2.931 11.788 1.00 98.50 173 ALA A C 1
ATOM 1363 O O . ALA A 1 173 ? -4.967 2.617 11.778 1.00 98.50 173 ALA A O 1
ATOM 1364 N N . LEU A 1 174 ? -7.133 2.043 11.950 1.00 98.75 174 LEU A N 1
ATOM 1365 C CA . LEU A 1 174 ? -6.957 0.601 12.016 1.00 98.75 174 LEU A CA 1
ATOM 1366 C C . LEU A 1 174 ? -7.434 0.002 10.704 1.00 98.75 174 LEU A C 1
ATOM 1368 O O . LEU A 1 174 ? -8.618 0.082 10.391 1.00 98.75 174 LEU A O 1
ATOM 1372 N N . HIS A 1 175 ? -6.540 -0.637 9.959 1.00 98.44 175 HIS A N 1
ATOM 1373 C CA . HIS A 1 175 ? -6.959 -1.463 8.835 1.00 98.44 175 HIS A CA 1
ATOM 1374 C C . HIS A 1 175 ? -7.137 -2.907 9.308 1.00 98.44 175 HIS A C 1
ATOM 1376 O O . HIS A 1 175 ? -6.162 -3.624 9.544 1.00 98.44 175 HIS A O 1
ATOM 1382 N N . VAL A 1 176 ? -8.387 -3.340 9.441 1.00 98.00 176 VAL A N 1
ATOM 1383 C CA . VAL A 1 176 ? -8.747 -4.699 9.851 1.00 98.00 176 VAL A CA 1
ATOM 1384 C C . VAL A 1 176 ? -9.088 -5.483 8.590 1.00 98.00 176 VAL A C 1
ATOM 1386 O O . VAL A 1 176 ? -10.210 -5.421 8.090 1.00 98.00 176 VAL A O 1
ATOM 1389 N N . ARG A 1 177 ? -8.104 -6.195 8.022 1.00 95.81 177 ARG A N 1
ATOM 1390 C CA . ARG A 1 177 ? -8.315 -6.938 6.771 1.00 95.81 177 ARG A CA 1
ATOM 1391 C C . ARG A 1 177 ? -9.198 -8.159 7.032 1.00 95.81 177 ARG A C 1
ATOM 1393 O O . ARG A 1 177 ? -8.787 -9.085 7.737 1.00 95.81 177 ARG A O 1
ATOM 1400 N N . ARG A 1 178 ? -10.388 -8.127 6.437 1.00 94.75 178 ARG A N 1
ATOM 1401 C CA . ARG A 1 178 ? -11.408 -9.182 6.418 1.00 94.75 178 ARG A CA 1
ATOM 1402 C C . ARG A 1 178 ? -11.822 -9.454 4.969 1.00 94.75 178 ARG A C 1
ATOM 1404 O O . ARG A 1 178 ? -10.943 -9.511 4.104 1.00 94.75 178 ARG A O 1
ATOM 1411 N N . GLY A 1 179 ? -13.116 -9.627 4.725 1.00 89.62 179 GLY A N 1
ATOM 1412 C CA . GLY A 1 179 ? -13.705 -9.875 3.421 1.00 89.62 179 GLY A CA 1
ATOM 1413 C C . GLY A 1 179 ? -13.312 -11.216 2.820 1.00 89.62 179 GLY A C 1
ATOM 1414 O O . GLY A 1 179 ? -13.477 -12.267 3.438 1.00 89.62 179 GLY A O 1
ATOM 1415 N N . ASP A 1 180 ? -12.786 -11.182 1.600 1.00 87.94 180 ASP A N 1
ATOM 1416 C CA . ASP A 1 180 ? -12.472 -12.367 0.797 1.00 87.94 180 ASP A CA 1
ATOM 1417 C C . ASP A 1 180 ? -11.422 -13.301 1.428 1.00 87.94 180 ASP A C 1
ATOM 1419 O O . ASP A 1 180 ? -11.336 -14.485 1.079 1.00 87.94 180 ASP A O 1
ATOM 1423 N N . LEU A 1 181 ? -10.637 -12.800 2.389 1.00 89.56 181 LEU A N 1
ATOM 1424 C CA . LEU A 1 181 ? -9.576 -13.562 3.042 1.00 89.56 181 LEU A CA 1
ATOM 1425 C C . LEU A 1 181 ? -10.072 -14.830 3.727 1.00 89.56 181 LEU A C 1
ATOM 1427 O O . LEU A 1 181 ? -9.350 -15.825 3.697 1.00 89.56 181 LEU A O 1
ATOM 1431 N N . ALA A 1 182 ? -11.273 -14.830 4.310 1.00 88.38 182 ALA A N 1
ATOM 1432 C CA . ALA A 1 182 ? -11.798 -16.023 4.972 1.00 88.38 182 ALA A CA 1
ATOM 1433 C C . ALA A 1 182 ? -11.901 -17.210 3.994 1.00 88.38 182 ALA A C 1
ATOM 1435 O O . ALA A 1 182 ? -11.665 -18.361 4.368 1.00 88.38 182 ALA A O 1
ATOM 1436 N N . ALA A 1 183 ? -12.152 -16.938 2.710 1.00 87.12 183 ALA A N 1
ATOM 1437 C CA . ALA A 1 183 ? -12.149 -17.965 1.678 1.00 87.12 183 ALA A CA 1
ATOM 1438 C C . ALA A 1 183 ? -10.773 -18.190 1.041 1.00 87.12 183 ALA A C 1
ATOM 1440 O O . ALA A 1 183 ? -10.420 -19.342 0.755 1.00 87.12 183 ALA A O 1
ATOM 1441 N N . LEU A 1 184 ? -10.017 -17.114 0.801 1.00 85.56 184 LEU A N 1
ATOM 1442 C CA . LEU A 1 184 ? -8.796 -17.144 -0.004 1.00 85.56 184 LEU A CA 1
ATOM 1443 C C . LEU A 1 184 ? -7.540 -17.491 0.794 1.00 85.56 184 LEU A C 1
ATOM 1445 O O . LEU A 1 184 ? -6.742 -18.317 0.347 1.00 85.56 184 LEU A O 1
ATOM 1449 N N . ASP A 1 185 ? -7.344 -16.852 1.944 1.00 89.00 185 ASP A N 1
ATOM 1450 C CA . ASP A 1 185 ? -6.134 -16.988 2.754 1.00 89.00 185 ASP A CA 1
ATOM 1451 C C . ASP A 1 185 ? -6.395 -16.593 4.223 1.00 89.00 185 ASP A C 1
ATOM 1453 O O . ASP A 1 185 ? -5.971 -15.525 4.680 1.00 89.00 185 ASP A O 1
ATOM 1457 N N . PRO A 1 186 ? -7.093 -17.451 4.993 1.00 91.00 186 PRO A N 1
ATOM 1458 C CA . PRO A 1 186 ? -7.488 -17.136 6.365 1.00 91.00 186 PRO A CA 1
ATOM 1459 C C . PRO A 1 186 ? -6.289 -16.962 7.307 1.00 91.00 186 PRO A C 1
ATOM 1461 O O . PRO A 1 186 ? -6.419 -16.348 8.360 1.00 91.00 186 PRO A O 1
ATOM 1464 N N . LYS A 1 187 ? -5.094 -17.438 6.927 1.00 92.75 187 LYS A N 1
ATOM 1465 C CA . LYS A 1 187 ? -3.861 -17.272 7.715 1.00 92.75 187 LYS A CA 1
ATOM 1466 C C . LYS A 1 187 ? -3.399 -15.815 7.796 1.00 92.75 187 LYS A C 1
ATOM 1468 O O . LYS A 1 187 ? -2.599 -15.487 8.664 1.00 92.75 187 LYS A O 1
ATOM 1473 N N . ARG A 1 188 ? -3.884 -14.956 6.895 1.00 93.25 188 ARG A N 1
ATOM 1474 C CA . ARG A 1 188 ? -3.613 -13.511 6.883 1.00 93.25 188 ARG A CA 1
ATOM 1475 C C . ARG A 1 188 ? -4.577 -12.711 7.768 1.00 93.25 188 ARG A C 1
ATOM 1477 O O . ARG A 1 188 ? -4.437 -11.493 7.876 1.00 93.25 188 ARG A O 1
ATOM 1484 N N . ILE A 1 189 ? -5.573 -13.357 8.376 1.00 95.50 189 ILE A N 1
ATOM 1485 C CA . ILE A 1 189 ? -6.519 -12.699 9.279 1.00 95.50 189 ILE A CA 1
ATOM 1486 C C . ILE A 1 189 ? -5.863 -12.562 10.653 1.00 95.50 189 ILE A C 1
ATOM 1488 O O . ILE A 1 189 ? -5.673 -13.541 11.373 1.00 95.50 189 ILE A O 1
ATOM 1492 N N . LEU A 1 190 ? -5.536 -11.325 11.032 1.00 95.81 190 LEU A N 1
ATOM 1493 C CA . LEU A 1 190 ? -5.089 -11.016 12.388 1.00 95.81 190 LEU A CA 1
ATOM 1494 C C . LEU A 1 190 ? -6.276 -11.021 13.364 1.00 95.81 190 LEU A C 1
ATOM 1496 O O . LEU A 1 190 ? -7.341 -10.485 13.023 1.00 95.81 190 LEU A O 1
ATOM 1500 N N . PRO A 1 191 ? -6.105 -11.566 14.583 1.00 96.12 191 PRO A N 1
ATOM 1501 C CA . PRO A 1 191 ? -7.178 -11.619 15.568 1.00 96.12 191 PRO A CA 1
ATOM 1502 C C . PRO A 1 191 ? -7.526 -10.214 16.083 1.00 96.12 191 PRO A C 1
ATOM 1504 O O . PRO A 1 191 ? -6.641 -9.378 16.246 1.00 96.12 191 PRO A O 1
ATOM 1507 N N . ASN A 1 192 ? -8.793 -9.954 16.424 1.00 97.75 192 ASN A N 1
ATOM 1508 C CA . ASN A 1 192 ? -9.232 -8.651 16.959 1.00 97.75 192 ASN A CA 1
ATOM 1509 C C . ASN A 1 192 ? -8.411 -8.206 18.181 1.00 97.75 192 ASN A C 1
ATOM 1511 O O . ASN A 1 192 ? -8.092 -7.026 18.317 1.00 97.75 192 ASN A O 1
ATOM 1515 N N . ARG A 1 193 ? -7.983 -9.160 19.024 1.00 96.94 193 ARG A N 1
ATOM 1516 C CA . ARG A 1 193 ? -7.138 -8.894 20.201 1.00 96.94 193 ARG A CA 1
ATOM 1517 C C . ARG A 1 193 ? -5.850 -8.130 19.876 1.00 96.94 193 ARG A C 1
ATOM 1519 O O . ARG A 1 193 ? -5.463 -7.294 20.680 1.00 96.94 193 ARG A O 1
ATOM 1526 N N . TYR A 1 194 ? -5.233 -8.375 18.715 1.00 97.06 194 TYR A N 1
ATOM 1527 C CA . TYR A 1 194 ? -4.034 -7.654 18.269 1.00 97.06 194 TYR A CA 1
ATOM 1528 C C . TYR A 1 194 ? -4.330 -6.154 18.147 1.00 97.06 194 TYR A C 1
ATOM 1530 O O . TYR A 1 194 ? -3.663 -5.313 18.750 1.00 97.06 194 TYR A O 1
ATOM 1538 N N . TYR A 1 195 ? -5.395 -5.828 17.414 1.00 98.19 195 TYR A N 1
ATOM 1539 C CA . TYR A 1 195 ? -5.812 -4.454 17.171 1.00 98.19 195 TYR A CA 1
ATOM 1540 C C . TYR A 1 195 ? -6.273 -3.757 18.452 1.00 98.19 195 TYR A C 1
ATOM 1542 O O . TYR A 1 195 ? -5.897 -2.615 18.702 1.00 98.19 195 TYR A O 1
ATOM 1550 N N . LEU A 1 196 ? -7.072 -4.446 19.272 1.00 98.06 196 LEU A N 1
ATOM 1551 C CA . LEU A 1 196 ? -7.623 -3.905 20.513 1.00 98.06 196 LEU A CA 1
ATOM 1552 C C . LEU A 1 196 ? -6.539 -3.634 21.557 1.00 98.06 196 LEU A C 1
ATOM 1554 O O . LEU A 1 196 ? -6.573 -2.586 22.197 1.00 98.06 196 LEU A O 1
ATOM 1558 N N . ALA A 1 197 ? -5.581 -4.549 21.732 1.00 96.56 197 ALA A N 1
ATOM 1559 C CA . ALA A 1 197 ? -4.477 -4.362 22.670 1.00 96.56 197 ALA A CA 1
ATOM 1560 C C . ALA A 1 197 ? -3.618 -3.157 22.270 1.00 96.56 197 ALA A C 1
ATOM 1562 O O . ALA A 1 197 ? -3.397 -2.256 23.081 1.00 96.56 197 ALA A O 1
ATOM 1563 N N . LEU A 1 198 ? -3.230 -3.084 20.994 1.00 96.94 198 LEU A N 1
ATOM 1564 C CA . LEU A 1 198 ? -2.469 -1.961 20.461 1.00 96.94 198 LEU A CA 1
ATOM 1565 C C . LEU A 1 198 ? -3.233 -0.635 20.605 1.00 96.94 198 LEU A C 1
ATOM 1567 O O . LEU A 1 198 ? -2.687 0.336 21.125 1.00 96.94 198 LEU A O 1
ATOM 1571 N N . ALA A 1 199 ? -4.507 -0.591 20.208 1.00 97.94 199 ALA A N 1
ATOM 1572 C CA . ALA A 1 199 ? -5.333 0.609 20.313 1.00 97.94 199 ALA A CA 1
ATOM 1573 C C . ALA A 1 199 ? -5.506 1.078 21.767 1.00 97.94 199 ALA A C 1
ATOM 1575 O O . ALA A 1 199 ? -5.391 2.270 22.036 1.00 97.94 199 ALA A O 1
ATOM 1576 N N . ARG A 1 200 ? -5.712 0.166 22.724 1.00 96.38 200 ARG A N 1
ATOM 1577 C CA . ARG A 1 200 ? -5.817 0.513 24.153 1.00 96.38 200 ARG A CA 1
ATOM 1578 C C . ARG A 1 200 ? -4.509 1.068 24.711 1.00 96.38 200 ARG A C 1
ATOM 1580 O O . ARG A 1 200 ? -4.539 2.061 25.434 1.00 96.38 200 ARG A O 1
ATOM 1587 N N . ASN A 1 201 ? -3.372 0.485 24.332 1.00 93.81 201 ASN A N 1
ATOM 1588 C CA . ASN A 1 201 ? -2.054 0.991 24.721 1.00 93.81 201 ASN A CA 1
ATOM 1589 C C . ASN A 1 201 ? -1.814 2.409 24.176 1.00 93.81 201 ASN A C 1
ATOM 1591 O O . ASN A 1 201 ? -1.336 3.281 24.902 1.00 93.81 201 ASN A O 1
ATOM 1595 N N . LEU A 1 202 ? -2.195 2.662 22.919 1.00 95.31 202 LEU A N 1
ATOM 1596 C CA . LEU A 1 202 ? -2.122 3.992 22.309 1.00 95.31 202 LEU A CA 1
ATOM 1597 C C . LEU A 1 202 ? -3.056 4.994 22.991 1.00 95.31 202 LEU A C 1
ATOM 1599 O O . LEU A 1 202 ? -2.628 6.103 23.294 1.00 95.31 202 LEU A O 1
ATOM 1603 N N . ALA A 1 203 ? -4.304 4.603 23.258 1.00 96.44 203 ALA A N 1
ATOM 1604 C CA . ALA A 1 203 ? -5.288 5.431 23.949 1.00 96.44 203 ALA A CA 1
ATOM 1605 C C . ALA A 1 203 ? -4.767 5.881 25.320 1.00 96.44 203 ALA A C 1
ATOM 1607 O O . ALA A 1 203 ? -4.655 7.079 25.568 1.00 96.44 203 ALA A O 1
ATOM 1608 N N . ALA A 1 204 ? -4.334 4.932 26.157 1.00 94.75 204 ALA A N 1
ATOM 1609 C CA . ALA A 1 204 ? -3.794 5.218 27.485 1.00 94.75 204 ALA A CA 1
ATOM 1610 C C . ALA A 1 204 ? -2.581 6.161 27.434 1.00 94.75 204 ALA A C 1
ATOM 1612 O O . ALA A 1 204 ? -2.434 7.060 28.265 1.00 94.75 204 ALA A O 1
ATOM 1613 N N . LEU A 1 205 ? -1.710 5.977 26.440 1.00 92.44 205 LEU A N 1
ATOM 1614 C CA . LEU A 1 205 ? -0.557 6.839 26.236 1.00 92.44 205 LEU A CA 1
ATOM 1615 C C . LEU A 1 205 ? -0.958 8.264 25.828 1.00 92.44 205 LEU A C 1
ATOM 1617 O O . LEU A 1 205 ? -0.436 9.220 26.399 1.00 92.44 205 LEU A O 1
ATOM 1621 N N . LEU A 1 206 ? -1.858 8.411 24.858 1.00 94.88 206 LEU A N 1
ATOM 1622 C CA . LEU A 1 206 ? -2.300 9.715 24.363 1.00 94.88 206 LEU A CA 1
ATOM 1623 C C . LEU A 1 206 ? -3.126 10.472 25.409 1.00 94.88 206 LEU A C 1
ATOM 1625 O O . LEU A 1 206 ? -2.935 11.678 25.554 1.00 94.88 206 LEU A O 1
ATOM 1629 N N . ASP A 1 207 ? -3.959 9.775 26.187 1.00 96.19 207 ASP A N 1
ATOM 1630 C CA . ASP A 1 207 ? -4.707 10.363 27.303 1.00 96.19 207 ASP A CA 1
ATOM 1631 C C . ASP A 1 207 ? -3.757 10.887 28.392 1.00 96.19 207 ASP A C 1
ATOM 1633 O O . ASP A 1 207 ? -3.905 12.021 28.845 1.00 96.19 207 ASP A O 1
ATOM 1637 N N . ARG A 1 208 ? -2.708 10.129 28.748 1.00 95.50 208 ARG A N 1
ATOM 1638 C CA . ARG A 1 208 ? -1.665 10.585 29.688 1.00 95.50 208 ARG A CA 1
ATOM 1639 C C . ARG A 1 208 ? -0.906 11.819 29.188 1.00 95.50 208 ARG A C 1
ATOM 1641 O O . ARG A 1 208 ? -0.445 12.617 29.998 1.00 95.50 208 ARG A O 1
ATOM 1648 N N . LEU A 1 209 ? -0.755 11.961 27.873 1.00 93.88 209 LEU A N 1
ATOM 1649 C CA . LEU A 1 209 ? -0.113 13.114 27.236 1.00 93.88 209 LEU A CA 1
ATOM 1650 C C . LEU A 1 209 ? -1.093 14.261 26.936 1.00 93.88 209 LEU A C 1
ATOM 1652 O O . LEU A 1 209 ? -0.672 15.269 26.376 1.00 93.88 209 LEU A O 1
ATOM 1656 N N . ALA A 1 210 ? -2.378 14.116 27.281 1.00 95.75 210 ALA A N 1
ATOM 1657 C CA . ALA A 1 210 ? -3.446 15.063 26.958 1.00 95.75 210 ALA A CA 1
ATOM 1658 C C . ALA A 1 210 ? -3.538 15.414 25.455 1.00 95.75 210 ALA A C 1
ATOM 1660 O O . ALA A 1 210 ? -3.918 16.524 25.083 1.00 95.75 210 ALA A O 1
ATOM 1661 N N . ILE A 1 211 ? -3.207 14.465 24.574 1.00 95.06 211 ILE A N 1
ATOM 1662 C CA . ILE A 1 211 ? -3.286 14.651 23.122 1.00 95.06 211 ILE A CA 1
ATOM 1663 C C . ILE A 1 211 ? -4.669 14.193 22.648 1.00 95.06 211 ILE A C 1
ATOM 1665 O O . ILE A 1 211 ? -5.009 13.023 22.823 1.00 95.06 211 ILE A O 1
ATOM 1669 N N . PRO A 1 212 ? -5.487 15.054 22.018 1.00 96.56 212 PRO A N 1
ATOM 1670 C CA . PRO A 1 212 ? -6.792 14.643 21.518 1.00 96.56 212 PRO A CA 1
ATOM 1671 C C . PRO A 1 212 ? -6.639 13.705 20.315 1.00 96.56 212 PRO A C 1
ATOM 1673 O O . PRO A 1 212 ? -5.874 13.977 19.390 1.00 96.56 212 PRO A O 1
ATOM 1676 N N . TYR A 1 213 ? -7.400 12.611 20.309 1.00 97.50 213 TYR A N 1
ATOM 1677 C CA . TYR A 1 213 ? -7.390 11.606 19.246 1.00 97.50 213 TYR A CA 1
ATOM 1678 C C . TYR A 1 213 ? -8.793 11.064 18.945 1.00 97.50 213 TYR A C 1
ATOM 1680 O O . TYR A 1 213 ? -9.729 11.269 19.726 1.00 97.50 213 TYR A O 1
ATOM 1688 N N . ARG A 1 214 ? -8.921 10.361 17.814 1.00 98.00 214 ARG A N 1
ATOM 1689 C CA . ARG A 1 214 ? -10.070 9.518 17.450 1.00 98.00 214 ARG A CA 1
ATOM 1690 C C . ARG A 1 214 ? -9.605 8.242 16.751 1.00 98.00 214 ARG A C 1
ATOM 1692 O O . ARG A 1 214 ? -8.599 8.269 16.036 1.00 98.00 214 ARG A O 1
ATOM 1699 N N . PHE A 1 215 ? -10.353 7.155 16.919 1.00 98.75 215 PHE A N 1
ATOM 1700 C CA . PHE A 1 215 ? -10.107 5.914 16.187 1.00 98.75 215 PHE A CA 1
ATOM 1701 C C . PHE A 1 215 ? -10.966 5.841 14.925 1.00 98.75 215 PHE A C 1
ATOM 1703 O O . PHE A 1 215 ? -12.137 6.215 14.928 1.00 98.75 215 PHE A O 1
ATOM 1710 N N . GLU A 1 216 ? -10.388 5.315 13.852 1.00 98.62 216 GLU A N 1
ATOM 1711 C CA . GLU A 1 216 ? -11.083 5.003 12.607 1.00 98.62 216 GLU A CA 1
ATOM 1712 C C . GLU A 1 216 ? -10.823 3.535 12.258 1.00 98.62 216 GLU A C 1
ATOM 1714 O O . GLU A 1 216 ? -9.690 3.162 11.961 1.00 98.62 216 GLU A O 1
ATOM 1719 N N . LEU A 1 217 ? -11.849 2.688 12.302 1.00 98.75 217 LEU A N 1
ATOM 1720 C CA . LEU A 1 217 ? -11.754 1.293 11.873 1.00 98.75 217 LEU A CA 1
ATOM 1721 C C . LEU A 1 217 ? -12.145 1.194 10.403 1.00 98.75 217 LEU A C 1
ATOM 1723 O O . LEU A 1 217 ? -13.250 1.579 10.047 1.00 98.75 217 LEU A O 1
ATOM 1727 N N . HIS A 1 218 ? -11.253 0.656 9.576 1.00 98.50 218 HIS A N 1
ATOM 1728 C CA . HIS A 1 218 ? -11.461 0.417 8.148 1.00 98.50 218 HIS A CA 1
ATOM 1729 C C . HIS A 1 218 ? -11.481 -1.086 7.893 1.00 98.50 218 HIS A C 1
ATOM 1731 O O . HIS A 1 218 ? -10.500 -1.778 8.190 1.00 98.50 218 HIS A O 1
ATOM 1737 N N . THR A 1 219 ? -12.593 -1.597 7.371 1.00 97.75 219 THR A N 1
ATOM 1738 C CA . THR A 1 219 ? -12.765 -3.030 7.107 1.00 97.75 219 THR A CA 1
ATOM 1739 C C . THR A 1 219 ? -13.790 -3.297 6.003 1.00 97.75 219 THR A C 1
ATOM 1741 O O . THR A 1 219 ? -14.468 -2.392 5.519 1.00 97.75 219 THR A O 1
ATOM 1744 N N . GLU A 1 220 ? -13.906 -4.563 5.624 1.00 95.44 220 GLU A N 1
ATOM 1745 C CA . GLU A 1 220 ? -14.876 -5.063 4.655 1.00 95.44 220 GLU A CA 1
ATOM 1746 C C . GLU A 1 220 ? -15.659 -6.201 5.307 1.00 95.44 220 GLU A C 1
ATOM 1748 O O . GLU A 1 220 ? -15.046 -7.137 5.819 1.00 95.44 220 GLU A O 1
ATOM 1753 N N . LEU A 1 221 ? -16.989 -6.127 5.286 1.00 94.81 221 LEU A N 1
ATOM 1754 C CA . LEU A 1 221 ? -17.877 -7.140 5.860 1.00 94.81 221 LEU A CA 1
ATOM 1755 C C . LEU A 1 221 ? -19.006 -7.461 4.891 1.00 94.81 221 LEU A C 1
ATOM 1757 O O . LEU A 1 221 ? -19.499 -6.557 4.218 1.00 94.81 221 LEU A O 1
ATOM 1761 N N . PRO A 1 222 ? -19.443 -8.721 4.805 1.00 93.62 222 PRO A N 1
ATOM 1762 C CA . PRO A 1 222 ? -20.600 -9.046 3.985 1.00 93.62 222 PRO A CA 1
ATOM 1763 C C . PRO A 1 222 ? -21.847 -8.382 4.596 1.00 93.62 222 PRO A C 1
ATOM 1765 O O . PRO A 1 222 ? -21.963 -8.293 5.817 1.00 93.62 222 PRO A O 1
ATOM 1768 N N . THR A 1 223 ? -22.775 -7.871 3.786 1.00 93.62 223 THR A N 1
ATOM 1769 C CA . THR A 1 223 ? -23.996 -7.235 4.325 1.00 93.62 223 THR A CA 1
ATOM 1770 C C . THR A 1 223 ? -24.987 -8.263 4.871 1.00 93.62 223 THR A C 1
ATOM 1772 O O . THR A 1 223 ? -25.768 -7.968 5.776 1.00 93.62 223 THR A O 1
ATOM 1775 N N . ARG A 1 224 ? -24.909 -9.497 4.369 1.00 93.50 224 ARG A N 1
ATOM 1776 C CA . ARG A 1 224 ? -25.607 -10.685 4.867 1.00 93.50 224 ARG A CA 1
ATOM 1777 C C . ARG A 1 224 ? -24.724 -11.915 4.699 1.00 93.50 224 ARG A C 1
ATOM 1779 O O . ARG A 1 224 ? -23.757 -11.901 3.947 1.00 93.50 224 ARG A O 1
ATOM 1786 N N . ALA A 1 225 ? -25.078 -13.011 5.360 1.00 94.50 225 ALA A N 1
ATOM 1787 C CA . ALA A 1 225 ? -24.398 -14.271 5.107 1.00 94.50 225 ALA A CA 1
ATOM 1788 C C . ALA A 1 225 ? -24.565 -14.694 3.632 1.00 94.50 225 ALA A C 1
ATOM 1790 O O . ALA A 1 225 ? -25.687 -14.727 3.119 1.00 94.50 225 ALA A O 1
ATOM 1791 N N . PHE A 1 226 ? -23.464 -15.022 2.953 1.00 93.38 226 PHE A N 1
ATOM 1792 C CA . PHE A 1 226 ? -23.492 -15.509 1.571 1.00 93.38 226 PHE A CA 1
ATOM 1793 C C . PHE A 1 226 ? -22.381 -16.525 1.300 1.00 93.38 226 PHE A C 1
ATOM 1795 O O . PHE A 1 226 ? -21.360 -16.566 1.987 1.00 93.38 226 PHE A O 1
ATOM 1802 N N . VAL A 1 227 ? -22.582 -17.375 0.293 1.00 91.19 227 VAL A N 1
ATOM 1803 C CA . VAL A 1 227 ? -21.575 -18.351 -0.134 1.00 91.19 227 VAL A CA 1
ATOM 1804 C C . VAL A 1 227 ? -20.731 -17.730 -1.234 1.00 91.19 227 VAL A C 1
ATOM 1806 O O . VAL A 1 227 ? -21.247 -17.385 -2.293 1.00 91.19 227 VAL A O 1
ATOM 1809 N N . MET A 1 228 ? -19.430 -17.606 -0.989 1.00 87.06 228 MET A N 1
ATOM 1810 C CA . MET A 1 228 ? -18.480 -17.176 -2.003 1.00 87.06 228 MET A CA 1
ATOM 1811 C C . MET A 1 228 ? -17.844 -18.390 -2.670 1.00 87.06 228 MET A C 1
ATOM 1813 O O . MET A 1 228 ? -17.241 -19.233 -1.996 1.00 87.06 228 MET A O 1
ATOM 1817 N N . ALA A 1 229 ? -17.943 -18.450 -3.995 1.00 83.50 229 ALA A N 1
ATOM 1818 C CA . ALA A 1 229 ? -17.253 -19.443 -4.802 1.00 83.50 229 ALA A CA 1
ATOM 1819 C C . ALA A 1 229 ? -16.014 -18.851 -5.491 1.00 83.50 229 ALA A C 1
ATOM 1821 O O . ALA A 1 229 ? -15.921 -17.655 -5.770 1.00 83.50 229 ALA A O 1
ATOM 1822 N N . ASN A 1 230 ? -15.050 -19.709 -5.821 1.00 75.06 230 ASN A N 1
ATOM 1823 C CA . ASN A 1 230 ? -13.803 -19.337 -6.502 1.00 75.06 230 ASN A CA 1
ATOM 1824 C C . ASN A 1 230 ? -13.969 -18.852 -7.963 1.00 75.06 230 ASN A C 1
ATOM 1826 O O . ASN A 1 230 ? -12.967 -18.528 -8.601 1.00 75.06 230 ASN A O 1
ATOM 1830 N N . HIS A 1 231 ? -15.201 -18.785 -8.476 1.00 74.06 231 HIS A N 1
ATOM 1831 C CA . HIS A 1 231 ? -15.561 -18.250 -9.794 1.00 74.06 231 HIS A CA 1
ATOM 1832 C C . HIS A 1 231 ? -16.365 -16.936 -9.734 1.00 74.06 231 HIS A C 1
ATOM 1834 O O . HIS A 1 231 ? -16.797 -16.456 -10.779 1.00 74.06 231 HIS A O 1
ATOM 1840 N N . HIS A 1 232 ? -16.581 -16.355 -8.546 1.00 76.12 232 HIS A N 1
ATOM 1841 C CA . HIS A 1 232 ? -17.228 -15.042 -8.430 1.00 76.12 232 HIS A CA 1
ATOM 1842 C C . HIS A 1 232 ? -16.428 -13.962 -9.172 1.00 76.12 232 HIS A C 1
ATOM 1844 O O . HIS A 1 232 ? -15.196 -14.030 -9.260 1.00 76.12 232 HIS A O 1
ATOM 1850 N N . ALA A 1 233 ? -17.132 -12.948 -9.682 1.00 71.44 233 ALA A N 1
ATOM 1851 C CA . ALA A 1 233 ? -16.530 -11.780 -10.310 1.00 71.44 233 ALA A CA 1
ATOM 1852 C C . ALA A 1 233 ? -15.427 -11.203 -9.412 1.00 71.44 233 ALA A C 1
ATOM 1854 O O . ALA A 1 233 ? -15.616 -11.036 -8.209 1.00 71.44 233 ALA A O 1
ATOM 1855 N N . GLY A 1 234 ? -14.253 -10.955 -9.994 1.00 68.94 234 GLY A N 1
ATOM 1856 C CA . GLY A 1 234 ? -13.091 -10.418 -9.286 1.00 68.94 234 GLY A CA 1
ATOM 1857 C C . GLY A 1 234 ? -12.199 -11.427 -8.564 1.00 68.94 234 GLY A C 1
ATOM 1858 O O . GLY A 1 234 ? -11.161 -11.047 -8.020 1.00 68.94 234 GLY A O 1
ATOM 1859 N N . MET A 1 235 ? -12.553 -12.715 -8.577 1.00 71.81 235 MET A N 1
ATOM 1860 C CA . MET A 1 235 ? -11.672 -13.772 -8.085 1.00 71.81 235 MET A CA 1
ATOM 1861 C C . MET A 1 235 ? -10.632 -14.141 -9.148 1.00 71.81 235 MET A C 1
ATOM 1863 O O . MET A 1 235 ? -10.977 -14.333 -10.319 1.00 71.81 235 MET A O 1
ATOM 1867 N N . PRO A 1 236 ? -9.350 -14.311 -8.779 1.00 63.34 236 PRO A N 1
ATOM 1868 C CA . PRO A 1 236 ? -8.365 -14.830 -9.712 1.00 63.34 236 PRO A CA 1
ATOM 1869 C C . PRO A 1 236 ? -8.751 -16.265 -10.090 1.00 63.34 236 PRO A C 1
ATOM 1871 O O . PRO A 1 236 ? -8.666 -17.174 -9.260 1.00 63.34 236 PRO A O 1
ATOM 1874 N N . LEU A 1 237 ? -9.149 -16.474 -11.350 1.00 56.16 237 LEU A N 1
ATOM 1875 C CA . LEU A 1 237 ? -9.434 -17.792 -11.920 1.00 56.16 237 LEU A CA 1
ATOM 1876 C C . LEU A 1 237 ? -8.169 -18.660 -11.880 1.00 56.16 237 LEU A C 1
ATOM 1878 O O . LEU A 1 237 ? -7.372 -18.700 -12.820 1.00 56.16 237 LEU A O 1
ATOM 1882 N N . LYS A 1 238 ? -7.959 -19.381 -10.780 1.00 57.44 238 LYS A N 1
ATOM 1883 C CA . LYS A 1 238 ? -6.922 -20.409 -10.704 1.00 57.44 238 LYS A CA 1
ATOM 1884 C C . LYS A 1 238 ? -7.444 -21.659 -11.405 1.00 57.44 238 LYS A C 1
ATOM 1886 O O . LYS A 1 238 ? -8.134 -22.477 -10.800 1.00 57.44 238 LYS A O 1
ATOM 1891 N N . LYS A 1 239 ? -7.122 -21.787 -12.697 1.00 53.44 239 LYS A N 1
ATOM 1892 C CA . LYS A 1 239 ? -7.427 -22.979 -13.504 1.00 53.44 239 LYS A CA 1
ATOM 1893 C C . LYS A 1 239 ? -7.026 -24.255 -12.748 1.00 53.44 239 LYS A C 1
ATOM 1895 O O . LYS A 1 239 ? -5.888 -24.365 -12.297 1.00 53.44 239 LYS A O 1
ATOM 1900 N N . GLY A 1 240 ? -7.952 -25.209 -12.644 1.00 57.50 240 GLY A N 1
ATOM 1901 C CA . GLY A 1 240 ? -7.698 -26.545 -12.091 1.00 57.50 240 GLY A CA 1
ATOM 1902 C C . GLY A 1 240 ? -7.834 -26.691 -10.571 1.00 57.50 240 GLY A C 1
ATOM 1903 O O . GLY A 1 240 ? -7.558 -27.776 -10.065 1.00 57.50 240 GLY A O 1
ATOM 1904 N N . LEU A 1 241 ? -8.255 -25.656 -9.832 1.00 58.47 241 LEU A N 1
ATOM 1905 C CA . LEU A 1 241 ? -8.639 -25.840 -8.429 1.00 58.47 241 LEU A CA 1
ATOM 1906 C C . LEU A 1 241 ? -10.065 -26.404 -8.323 1.00 58.47 241 LEU A C 1
ATOM 1908 O O . LEU A 1 241 ? -10.939 -25.947 -9.063 1.00 58.47 241 LEU A O 1
ATOM 1912 N N . PRO A 1 242 ? -10.319 -27.352 -7.399 1.00 63.06 242 PRO A N 1
ATOM 1913 C CA . PRO A 1 242 ? -11.674 -27.810 -7.115 1.00 63.06 242 PRO A CA 1
ATOM 1914 C C . PRO A 1 242 ? -12.546 -26.632 -6.673 1.00 63.06 242 PRO A C 1
ATOM 1916 O O . PRO A 1 242 ? -12.048 -25.665 -6.085 1.00 63.06 242 PRO A O 1
ATOM 1919 N N . GLU A 1 243 ? -13.842 -26.709 -6.974 1.00 74.62 243 GLU A N 1
ATOM 1920 C CA . GLU A 1 243 ? -14.811 -25.721 -6.515 1.00 74.62 243 GLU A CA 1
ATOM 1921 C C . GLU A 1 243 ? -14.754 -25.646 -4.987 1.00 74.62 243 GLU A C 1
ATOM 1923 O O . GLU A 1 243 ? -14.972 -26.632 -4.282 1.00 74.62 243 GLU A O 1
ATOM 1928 N N . LYS A 1 244 ? -14.388 -24.470 -4.479 1.00 81.50 244 LYS A N 1
ATOM 1929 C CA . LYS A 1 244 ? -14.374 -24.185 -3.050 1.00 81.50 244 LYS A CA 1
ATOM 1930 C C . LYS A 1 244 ? -15.451 -23.154 -2.789 1.00 81.50 244 LYS A C 1
ATOM 1932 O O . LYS A 1 244 ? -15.369 -22.039 -3.302 1.00 81.50 244 LYS A O 1
ATOM 1937 N N . GLN A 1 245 ? -16.418 -23.549 -1.978 1.00 88.06 245 GLN A N 1
ATOM 1938 C CA . GLN A 1 245 ? -17.464 -22.687 -1.463 1.00 88.06 245 GLN A CA 1
ATOM 1939 C C . GLN A 1 245 ? -17.146 -22.374 -0.004 1.00 88.06 245 GLN A C 1
ATOM 1941 O O . GLN A 1 245 ? -16.887 -23.278 0.792 1.00 88.06 245 GLN A O 1
ATOM 1946 N N . THR A 1 246 ? -17.136 -21.093 0.337 1.00 90.31 246 THR A N 1
ATOM 1947 C CA . THR A 1 246 ? -16.941 -20.637 1.712 1.00 90.31 246 THR A CA 1
ATOM 1948 C C . THR A 1 246 ? -18.131 -19.779 2.104 1.00 90.31 246 THR A C 1
ATOM 1950 O O . THR A 1 246 ? -18.424 -18.796 1.427 1.00 90.31 246 THR A O 1
ATOM 1953 N N . LEU A 1 247 ? -18.798 -20.133 3.202 1.00 92.69 247 LEU A N 1
ATOM 1954 C CA . LEU A 1 247 ? -19.789 -19.263 3.827 1.00 92.69 247 LEU A CA 1
ATOM 1955 C C . LEU A 1 247 ? -19.067 -18.077 4.470 1.00 92.69 247 LEU A C 1
ATOM 1957 O O . LEU A 1 247 ? -18.220 -18.265 5.344 1.00 92.69 247 LEU A O 1
ATOM 1961 N N . LEU A 1 248 ? -19.402 -16.873 4.026 1.00 93.12 248 LEU A N 1
ATOM 1962 C CA . LEU A 1 248 ? -18.996 -15.629 4.660 1.00 93.12 248 LEU A CA 1
ATOM 1963 C C . LEU A 1 248 ? -20.170 -15.128 5.488 1.00 93.12 248 LEU A C 1
ATOM 1965 O O . LEU A 1 248 ? -21.243 -14.889 4.943 1.00 93.12 248 LEU A O 1
ATOM 1969 N N . ASP A 1 249 ? -19.965 -14.994 6.793 1.00 94.19 249 ASP A N 1
ATOM 1970 C CA . ASP A 1 249 ? -20.964 -14.521 7.749 1.00 94.19 249 ASP A CA 1
ATOM 1971 C C . ASP A 1 249 ? -20.420 -13.260 8.435 1.00 94.19 249 ASP A C 1
ATOM 1973 O O . ASP A 1 249 ? -19.327 -13.325 9.009 1.00 94.19 249 ASP A O 1
ATOM 1977 N N . PRO A 1 250 ? -21.134 -12.118 8.399 1.00 93.50 250 PRO A N 1
ATOM 1978 C CA . PRO A 1 250 ? -20.651 -10.897 9.044 1.00 93.50 250 PRO A CA 1
ATOM 1979 C C . PRO A 1 250 ? -20.426 -11.052 10.552 1.00 93.50 250 PRO A C 1
ATOM 1981 O O . PRO A 1 250 ? -19.557 -10.382 11.111 1.00 93.50 250 PRO A O 1
ATOM 1984 N N . ALA A 1 251 ? -21.163 -11.948 11.216 1.00 94.25 251 ALA A N 1
ATOM 1985 C CA . ALA A 1 251 ? -21.012 -12.195 12.646 1.00 94.25 251 ALA A CA 1
ATOM 1986 C C . ALA A 1 251 ? -19.684 -12.895 12.992 1.00 94.25 251 ALA A C 1
ATOM 1988 O O . ALA A 1 251 ? -19.204 -12.781 14.121 1.00 94.25 251 ALA A O 1
ATOM 1989 N N . ALA A 1 252 ? -19.053 -13.587 12.035 1.00 93.56 252 ALA A N 1
ATOM 1990 C CA . ALA A 1 252 ? -17.806 -14.314 12.272 1.00 93.56 252 ALA A CA 1
ATOM 1991 C C . ALA A 1 252 ? -16.626 -13.382 12.608 1.00 93.56 252 ALA A C 1
ATOM 1993 O O . ALA A 1 252 ? -15.722 -13.776 13.349 1.00 93.56 252 ALA A O 1
ATOM 1994 N N . ASP A 1 253 ? -16.647 -12.143 12.110 1.00 93.62 253 ASP A N 1
ATOM 1995 C CA . ASP A 1 253 ? -15.556 -11.179 12.295 1.00 93.62 253 ASP A CA 1
ATOM 1996 C C . ASP A 1 253 ? -15.624 -10.410 13.625 1.00 93.62 253 ASP A C 1
ATOM 1998 O O . ASP A 1 253 ? -14.634 -9.786 14.029 1.00 93.62 253 ASP A O 1
ATOM 2002 N N . ARG A 1 254 ? -16.763 -10.487 14.329 1.00 96.44 254 ARG A N 1
ATOM 2003 C CA . ARG A 1 254 ? -16.989 -9.924 15.673 1.00 96.44 254 ARG A CA 1
ATOM 2004 C C . ARG A 1 254 ? -16.576 -8.451 15.803 1.00 96.44 254 ARG A C 1
ATOM 2006 O O . ARG A 1 254 ? -15.864 -8.052 16.727 1.00 96.44 254 ARG A O 1
ATOM 2013 N N . ILE A 1 255 ? -16.974 -7.628 14.830 1.00 97.19 255 ILE A N 1
ATOM 2014 C CA . ILE A 1 255 ? -16.590 -6.207 14.735 1.00 97.19 255 ILE A CA 1
ATOM 2015 C C . ILE A 1 255 ? -17.181 -5.355 15.874 1.00 97.19 255 ILE A C 1
ATOM 2017 O O . ILE A 1 255 ? -16.687 -4.261 16.166 1.00 97.19 255 ILE A O 1
ATOM 2021 N N . GLU A 1 256 ? -18.198 -5.850 16.572 1.00 97.25 256 GLU A N 1
ATOM 2022 C CA . GLU A 1 256 ? -18.729 -5.275 17.809 1.00 97.25 256 GLU A CA 1
ATOM 2023 C C . GLU A 1 256 ? -17.703 -5.240 18.957 1.00 97.25 256 GLU A C 1
ATOM 2025 O O . GLU A 1 256 ? -17.763 -4.357 19.807 1.00 97.25 256 GLU A O 1
ATOM 2030 N N . GLU A 1 257 ? -16.676 -6.103 18.965 1.00 98.19 257 GLU A N 1
ATOM 2031 C CA . GLU A 1 257 ? -15.617 -6.047 19.992 1.00 98.19 257 GLU A CA 1
ATOM 2032 C C . GLU A 1 257 ? -14.858 -4.703 19.994 1.00 98.19 257 GLU A C 1
ATOM 2034 O O . GLU A 1 257 ? -14.331 -4.261 21.026 1.00 98.19 257 GLU A O 1
ATOM 2039 N N . PHE A 1 258 ? -14.820 -4.028 18.842 1.00 98.44 258 PHE A N 1
ATOM 2040 C CA . PHE A 1 258 ? -14.192 -2.719 18.683 1.00 98.44 258 PHE A CA 1
ATOM 2041 C C . PHE A 1 258 ? -14.988 -1.575 19.306 1.00 98.44 258 PHE A C 1
ATOM 2043 O O . PHE A 1 258 ? -14.391 -0.534 19.564 1.00 98.44 258 PHE A O 1
ATOM 2050 N N . ASP A 1 259 ? -16.267 -1.759 19.649 1.00 98.31 259 ASP A N 1
ATOM 2051 C CA . ASP A 1 259 ? -17.079 -0.717 20.304 1.00 98.31 259 ASP A CA 1
ATOM 2052 C C . ASP A 1 259 ? -16.564 -0.344 21.702 1.00 98.31 259 ASP A C 1
ATOM 2054 O O . ASP A 1 259 ? -16.938 0.679 22.267 1.00 98.31 259 ASP A O 1
ATOM 2058 N N . THR A 1 260 ? -15.629 -1.132 22.237 1.00 97.88 260 THR A N 1
ATOM 2059 C CA . THR A 1 260 ? -14.888 -0.804 23.460 1.00 97.88 260 THR A CA 1
ATOM 2060 C C . THR A 1 260 ? -13.853 0.315 23.282 1.00 97.88 260 THR A C 1
ATOM 2062 O O . THR A 1 260 ? -13.311 0.798 24.277 1.00 97.88 260 THR A O 1
ATOM 2065 N N . LEU A 1 261 ? -13.533 0.721 22.046 1.00 98.25 261 LEU A N 1
ATOM 2066 C CA . LEU A 1 261 ? -12.575 1.793 21.775 1.00 98.25 261 LEU A CA 1
ATOM 2067 C C . LEU A 1 261 ? -13.240 3.176 21.893 1.00 98.25 261 LEU A C 1
ATOM 2069 O O . LEU A 1 261 ? -14.299 3.409 21.307 1.00 98.25 261 LEU A O 1
ATOM 2073 N N . PRO A 1 262 ? -12.615 4.139 22.594 1.00 96.38 262 PRO A N 1
ATOM 2074 C CA . PRO A 1 262 ? -13.188 5.469 22.759 1.00 96.38 262 PRO A CA 1
ATOM 2075 C C . PRO A 1 262 ? -13.182 6.239 21.434 1.00 96.38 262 PRO A C 1
ATOM 2077 O O . PRO A 1 262 ? -12.200 6.206 20.698 1.00 96.38 262 PRO A O 1
ATOM 2080 N N . ARG A 1 263 ? -14.234 7.022 21.156 1.00 96.81 263 ARG A N 1
ATOM 2081 C CA . ARG A 1 263 ? -14.273 7.947 19.999 1.00 96.81 263 ARG A CA 1
ATOM 2082 C C . ARG A 1 263 ? -14.041 7.216 18.661 1.00 96.81 263 ARG A C 1
ATOM 2084 O O . ARG A 1 263 ? -13.339 7.722 17.783 1.00 96.81 263 ARG A O 1
ATOM 2091 N N . LEU A 1 264 ? -14.581 6.002 18.540 1.00 98.56 264 LEU A N 1
ATOM 2092 C CA . LEU A 1 264 ? -14.458 5.165 17.352 1.00 98.56 264 LEU A CA 1
ATOM 2093 C C . LEU A 1 264 ? -15.450 5.590 16.263 1.00 98.56 264 LEU A C 1
ATOM 2095 O O . LEU A 1 264 ? -16.639 5.757 16.515 1.00 98.56 264 LEU A O 1
ATOM 2099 N N . SER A 1 265 ? -14.964 5.694 15.030 1.00 98.50 265 SER A N 1
ATOM 2100 C CA . SER A 1 265 ? -15.775 5.691 13.809 1.00 98.50 265 SER A CA 1
ATOM 2101 C C . SER A 1 265 ? -15.484 4.424 13.002 1.00 98.50 265 SER A C 1
ATOM 2103 O O . SER A 1 265 ? -14.319 4.064 12.822 1.00 98.50 265 SER A O 1
ATOM 2105 N N . LYS A 1 266 ? -16.527 3.744 12.518 1.00 98.38 266 LYS A N 1
ATOM 2106 C CA . LYS A 1 266 ? -16.414 2.531 11.693 1.00 98.38 266 LYS A CA 1
ATOM 2107 C C . LYS A 1 266 ? -16.684 2.873 10.223 1.00 98.38 266 LYS A C 1
ATOM 2109 O O . LYS A 1 266 ? -17.727 3.428 9.901 1.00 98.38 266 LYS A O 1
ATOM 2114 N N . PHE A 1 267 ? -15.746 2.513 9.357 1.00 98.00 267 PHE A N 1
ATOM 2115 C CA . PHE A 1 267 ? -15.788 2.634 7.902 1.00 98.00 267 PHE A CA 1
ATOM 2116 C C . PHE A 1 267 ? -15.804 1.214 7.325 1.00 98.00 267 PHE A C 1
ATOM 2118 O O . PHE A 1 267 ? -14.763 0.567 7.190 1.00 98.00 267 PHE A O 1
ATOM 2125 N N . ILE A 1 268 ? -17.010 0.693 7.095 1.00 96.94 268 ILE A N 1
ATOM 2126 C CA . ILE A 1 268 ? -17.249 -0.675 6.620 1.00 96.94 268 ILE A CA 1
ATOM 2127 C C . ILE A 1 268 ? -17.711 -0.591 5.168 1.00 96.94 268 ILE A C 1
ATOM 2129 O O . ILE A 1 268 ? -18.651 0.146 4.881 1.00 96.94 268 ILE A O 1
ATOM 2133 N N . ASN A 1 269 ? -17.064 -1.341 4.271 1.00 95.56 269 ASN A N 1
ATOM 2134 C CA . ASN A 1 269 ? -17.370 -1.358 2.830 1.00 95.56 269 ASN A CA 1
ATOM 2135 C C . ASN A 1 269 ? -17.331 0.033 2.172 1.00 95.56 269 ASN A C 1
ATOM 2137 O O . ASN A 1 269 ? -18.046 0.299 1.208 1.00 95.56 269 ASN A O 1
ATOM 2141 N N . THR A 1 270 ? -16.515 0.936 2.714 1.00 95.44 270 THR A N 1
ATOM 2142 C CA . THR A 1 270 ? -16.250 2.240 2.105 1.00 95.44 270 THR A CA 1
ATOM 2143 C C . THR A 1 270 ? -15.525 2.054 0.773 1.00 95.44 270 THR A C 1
ATOM 2145 O O . THR A 1 270 ? -14.824 1.059 0.572 1.00 95.44 270 THR A O 1
ATOM 2148 N N . ASP A 1 271 ? -15.692 3.017 -0.134 1.00 94.69 271 ASP A N 1
ATOM 2149 C CA . ASP A 1 271 ? -14.980 3.040 -1.407 1.00 94.69 271 ASP A CA 1
ATOM 2150 C C . ASP A 1 271 ? -13.469 2.800 -1.203 1.00 94.69 271 ASP A C 1
ATOM 2152 O O . ASP A 1 271 ? -12.851 3.447 -0.350 1.00 94.69 271 ASP A O 1
ATOM 2156 N N . PRO A 1 272 ? -12.838 1.890 -1.969 1.00 95.06 272 PRO A N 1
ATOM 2157 C CA . PRO A 1 272 ? -11.451 1.516 -1.726 1.00 95.06 272 PRO A CA 1
ATOM 2158 C C . PRO A 1 272 ? -10.469 2.673 -1.955 1.00 95.06 272 PRO A C 1
ATOM 2160 O O . PRO A 1 272 ? -9.419 2.702 -1.317 1.00 95.06 272 PRO A O 1
ATOM 2163 N N . LEU A 1 273 ? -10.765 3.642 -2.827 1.00 96.88 273 LEU A N 1
ATOM 2164 C CA . LEU A 1 273 ? -9.894 4.807 -3.000 1.00 96.88 273 LEU A CA 1
ATOM 2165 C C . LEU A 1 273 ? -10.037 5.774 -1.819 1.00 96.88 273 LEU A C 1
ATOM 2167 O O . LEU A 1 273 ? -9.024 6.275 -1.326 1.00 96.88 273 LEU A O 1
ATOM 2171 N N . GLU A 1 274 ? -11.256 5.966 -1.305 1.00 96.88 274 GLU A N 1
ATOM 2172 C CA . GLU A 1 274 ? -11.487 6.733 -0.077 1.00 96.88 274 GLU A CA 1
ATOM 2173 C C . GLU A 1 274 ? -10.806 6.072 1.132 1.00 96.88 274 GLU A C 1
ATOM 2175 O O . GLU A 1 274 ? -10.045 6.729 1.845 1.00 96.88 274 GLU A O 1
ATOM 2180 N N . SER A 1 275 ? -11.000 4.769 1.360 1.00 97.38 275 SER A N 1
ATOM 2181 C CA . SER A 1 275 ? -10.321 4.050 2.447 1.00 97.38 275 SER A CA 1
ATOM 2182 C C . SER A 1 275 ? -8.804 4.167 2.332 1.00 97.38 275 SER A C 1
ATOM 2184 O O . SER A 1 275 ? -8.127 4.441 3.327 1.00 97.38 275 SER A O 1
ATOM 2186 N N . LEU A 1 276 ? -8.255 4.025 1.122 1.00 97.81 276 LEU A N 1
ATOM 2187 C CA . LEU A 1 276 ? -6.824 4.173 0.882 1.00 97.81 276 LEU A CA 1
ATOM 2188 C C . LEU A 1 276 ? -6.338 5.582 1.247 1.00 97.81 276 LEU A C 1
ATOM 2190 O O . LEU A 1 276 ? -5.345 5.696 1.967 1.00 97.81 276 LEU A O 1
ATOM 2194 N N . GLN A 1 277 ? -7.055 6.632 0.831 1.00 97.69 277 GLN A N 1
ATOM 2195 C CA . GLN A 1 277 ? -6.768 8.019 1.206 1.00 97.69 277 GLN A CA 1
ATOM 2196 C C . GLN A 1 277 ? -6.815 8.212 2.723 1.00 97.69 277 GLN A C 1
ATOM 2198 O O . GLN A 1 277 ? -5.900 8.793 3.310 1.00 97.69 277 GLN A O 1
ATOM 2203 N N . ARG A 1 278 ? -7.862 7.719 3.391 1.00 97.56 278 ARG A N 1
ATOM 2204 C CA . ARG A 1 278 ? -8.046 7.895 4.838 1.00 97.56 278 ARG A CA 1
ATOM 2205 C C . ARG A 1 278 ? -6.943 7.214 5.636 1.00 97.56 278 ARG A C 1
ATOM 2207 O O . ARG A 1 278 ? -6.460 7.817 6.593 1.00 97.56 278 ARG A O 1
ATOM 2214 N N . LEU A 1 279 ? -6.518 6.020 5.226 1.00 98.12 279 LEU A N 1
ATOM 2215 C CA . LEU A 1 279 ? -5.391 5.299 5.822 1.00 98.12 279 LEU A CA 1
ATOM 2216 C C . LEU A 1 279 ? -4.050 5.991 5.523 1.00 98.12 279 LEU A C 1
ATOM 2218 O O . LEU A 1 279 ? -3.226 6.157 6.422 1.00 98.12 279 LEU A O 1
ATOM 2222 N N . ALA A 1 280 ? -3.837 6.435 4.280 1.00 97.56 280 ALA A N 1
ATOM 2223 C CA . ALA A 1 280 ? -2.607 7.101 3.842 1.00 97.56 280 ALA A CA 1
ATOM 2224 C C . ALA A 1 280 ? -2.450 8.535 4.378 1.00 97.56 280 ALA A C 1
ATOM 2226 O O . ALA A 1 280 ? -1.381 9.122 4.252 1.00 97.56 280 ALA A O 1
ATOM 2227 N N . THR A 1 281 ? -3.495 9.099 4.986 1.00 97.06 281 THR A N 1
ATOM 2228 C CA . THR A 1 281 ? -3.476 10.426 5.627 1.00 97.06 281 THR A CA 1
ATOM 2229 C C . THR A 1 281 ? -3.618 10.366 7.145 1.00 97.06 281 THR A C 1
ATOM 2231 O O . THR A 1 281 ? -3.605 11.407 7.803 1.00 97.06 281 THR A O 1
ATOM 2234 N N . ALA A 1 282 ? -3.758 9.169 7.723 1.00 97.12 282 ALA A N 1
ATOM 2235 C CA . ALA A 1 282 ? -3.854 8.996 9.166 1.00 97.12 282 ALA A CA 1
ATOM 2236 C C . ALA A 1 282 ? -2.573 9.470 9.864 1.00 97.12 282 ALA A C 1
ATOM 2238 O O . ALA A 1 282 ? -1.484 9.367 9.308 1.00 97.12 282 ALA A O 1
ATOM 2239 N N . HIS A 1 283 ? -2.699 9.948 11.099 1.00 97.31 283 HIS A N 1
ATOM 2240 C CA . HIS A 1 283 ? -1.557 10.365 11.916 1.00 97.31 283 HIS A CA 1
ATOM 2241 C C . HIS A 1 283 ? -0.834 9.149 12.506 1.00 97.31 283 HIS A C 1
ATOM 2243 O O . HIS A 1 283 ? 0.390 9.113 12.621 1.00 97.31 283 HIS A O 1
ATOM 2249 N N . ILE A 1 284 ? -1.615 8.128 12.860 1.00 97.62 284 ILE A N 1
ATOM 2250 C CA . ILE A 1 284 ? -1.134 6.821 13.287 1.00 97.62 284 ILE A CA 1
ATOM 2251 C C . ILE A 1 284 ? -1.870 5.777 12.450 1.00 97.62 284 ILE A C 1
ATOM 2253 O O . ILE A 1 284 ? -3.099 5.794 12.392 1.00 97.62 284 ILE A O 1
ATOM 2257 N N . LEU A 1 285 ? -1.135 4.874 11.804 1.00 98.44 285 LEU A N 1
ATOM 2258 C CA . LEU A 1 285 ? -1.701 3.793 10.999 1.00 98.44 285 LEU A CA 1
ATOM 2259 C C . LEU A 1 285 ? -1.312 2.440 11.591 1.00 98.44 285 LEU A C 1
ATOM 2261 O O . LEU A 1 285 ? -0.132 2.099 11.641 1.00 98.44 285 LEU A O 1
ATOM 2265 N N . ILE A 1 286 ? -2.314 1.657 11.981 1.00 98.50 286 ILE A N 1
ATOM 2266 C CA . ILE A 1 286 ? -2.177 0.257 12.378 1.00 98.50 286 ILE A CA 1
ATOM 2267 C C . ILE A 1 286 ? -2.467 -0.613 11.159 1.00 98.50 286 ILE A C 1
ATOM 2269 O O . ILE A 1 286 ? -3.588 -0.656 10.643 1.00 98.50 286 ILE A O 1
ATOM 2273 N N . THR A 1 287 ? -1.429 -1.291 10.683 1.00 97.94 287 THR A N 1
ATOM 2274 C CA . THR A 1 287 ? -1.495 -2.111 9.470 1.00 97.94 287 THR A CA 1
ATOM 2275 C C . THR A 1 287 ? -1.991 -3.535 9.747 1.00 97.94 287 THR A C 1
ATOM 2277 O O . THR A 1 287 ? -2.118 -3.980 10.884 1.00 97.94 287 THR A O 1
ATOM 2280 N N . SER A 1 288 ? -2.270 -4.263 8.668 1.00 96.44 288 SER A N 1
ATOM 2281 C CA . SER A 1 288 ? -2.607 -5.692 8.670 1.00 96.44 288 SER A CA 1
ATOM 2282 C C . SER A 1 288 ? -1.701 -6.456 7.706 1.00 96.44 288 SER A C 1
ATOM 2284 O O . SER A 1 288 ? -0.894 -5.850 6.999 1.00 96.44 288 SER A O 1
ATOM 2286 N N . HIS A 1 289 ? -1.924 -7.763 7.552 1.00 96.31 289 HIS A N 1
ATOM 2287 C CA . HIS A 1 289 ? -1.333 -8.567 6.474 1.00 96.31 289 HIS A CA 1
ATOM 2288 C C . HIS A 1 289 ? -1.980 -8.276 5.105 1.00 96.31 289 HIS A C 1
ATOM 2290 O O . HIS A 1 289 ? -2.596 -9.139 4.472 1.00 96.31 289 HIS A O 1
ATOM 2296 N N . SER A 1 290 ? -1.852 -7.038 4.625 1.00 95.25 290 SER A N 1
ATOM 2297 C CA . SER A 1 290 ? -2.424 -6.573 3.359 1.00 95.25 290 SER A CA 1
ATOM 2298 C C . SER A 1 290 ? -1.515 -5.582 2.641 1.00 95.25 290 SER A C 1
ATOM 2300 O O . SER A 1 290 ? -1.065 -4.598 3.234 1.00 95.25 290 SER A O 1
ATOM 2302 N N . SER A 1 291 ? -1.327 -5.791 1.334 1.00 95.88 291 SER A N 1
ATOM 2303 C CA . SER A 1 291 ? -0.699 -4.807 0.445 1.00 95.88 291 SER A CA 1
ATOM 2304 C C . SER A 1 291 ? -1.460 -3.482 0.427 1.00 95.88 291 SER A C 1
ATOM 2306 O O . SER A 1 291 ? -0.837 -2.453 0.217 1.00 95.88 291 SER A O 1
ATOM 2308 N N . PHE A 1 292 ? -2.767 -3.486 0.715 1.00 97.06 292 PHE A N 1
ATOM 2309 C CA . PHE A 1 292 ? -3.576 -2.271 0.822 1.00 97.06 292 PHE A CA 1
ATOM 2310 C C . PHE A 1 292 ? -3.097 -1.377 1.977 1.00 97.06 292 PHE A C 1
ATOM 2312 O O . PHE A 1 292 ? -2.705 -0.240 1.741 1.00 97.06 292 PHE A O 1
ATOM 2319 N N . SER A 1 293 ? -2.992 -1.912 3.203 1.00 97.69 293 SER A N 1
ATOM 2320 C CA . SER A 1 293 ? -2.442 -1.153 4.341 1.00 97.69 293 SER A CA 1
ATOM 2321 C C . SER A 1 293 ? -0.948 -0.865 4.213 1.00 97.69 293 SER A C 1
ATOM 2323 O O . SER A 1 293 ? -0.480 0.158 4.708 1.00 97.69 293 SER A O 1
ATOM 2325 N N . TYR A 1 294 ? -0.190 -1.750 3.557 1.00 98.00 294 TYR A N 1
ATOM 2326 C CA . TYR A 1 294 ? 1.228 -1.509 3.294 1.00 98.00 294 TYR A CA 1
ATOM 2327 C C . TYR A 1 294 ? 1.414 -0.329 2.329 1.00 98.00 294 TYR A C 1
ATOM 2329 O O . TYR A 1 294 ? 2.221 0.557 2.594 1.00 98.00 294 TYR A O 1
ATOM 2337 N N . LEU A 1 295 ? 0.622 -0.269 1.252 1.00 97.94 295 LEU A N 1
ATOM 2338 C CA . LEU A 1 295 ? 0.585 0.869 0.337 1.00 97.94 295 LEU A CA 1
ATOM 2339 C C . LEU A 1 295 ? 0.184 2.152 1.065 1.00 97.94 295 LEU A C 1
ATOM 2341 O O . LEU A 1 295 ? 0.853 3.165 0.889 1.00 97.94 295 LEU A O 1
ATOM 2345 N N . SER A 1 296 ? -0.857 2.118 1.905 1.00 98.06 296 SER A N 1
ATOM 2346 C CA . SER A 1 296 ? -1.238 3.279 2.718 1.00 98.06 296 SER A CA 1
ATOM 2347 C C . SER A 1 296 ? -0.063 3.798 3.540 1.00 98.06 296 SER A C 1
ATOM 2349 O O . SER A 1 296 ? 0.179 4.998 3.561 1.00 98.06 296 SER A O 1
ATOM 2351 N N . ALA A 1 297 ? 0.697 2.902 4.176 1.00 97.75 297 ALA A N 1
ATOM 2352 C CA . ALA A 1 297 ? 1.872 3.269 4.957 1.00 97.75 297 ALA A CA 1
ATOM 2353 C C . ALA A 1 297 ? 3.010 3.840 4.093 1.00 97.75 297 ALA A C 1
ATOM 2355 O O . ALA A 1 297 ? 3.674 4.784 4.507 1.00 97.75 297 ALA A O 1
ATOM 2356 N N . VAL A 1 298 ? 3.218 3.302 2.887 1.00 97.25 298 VAL A N 1
ATOM 2357 C CA . VAL A 1 298 ? 4.199 3.799 1.906 1.00 97.25 298 VAL A CA 1
ATOM 2358 C C . VAL A 1 298 ? 3.838 5.189 1.372 1.00 97.25 298 VAL A C 1
ATOM 2360 O O . VAL A 1 298 ? 4.727 6.001 1.127 1.00 97.25 298 VAL A O 1
ATOM 2363 N N . LEU A 1 299 ? 2.549 5.468 1.171 1.00 97.44 299 LEU A N 1
ATOM 2364 C CA . LEU A 1 299 ? 2.057 6.751 0.663 1.00 97.44 299 LEU A CA 1
ATOM 2365 C C . LEU A 1 299 ? 1.903 7.816 1.756 1.00 97.44 299 LEU A C 1
ATOM 2367 O O . LEU A 1 299 ? 1.720 8.993 1.436 1.00 97.44 299 LEU A O 1
ATOM 2371 N N . ASN A 1 300 ? 1.968 7.428 3.029 1.00 96.50 300 ASN A N 1
ATOM 2372 C CA . ASN A 1 300 ? 1.783 8.348 4.138 1.00 96.50 300 ASN A CA 1
ATOM 2373 C C . ASN A 1 300 ? 3.066 9.139 4.417 1.00 96.50 300 ASN A C 1
ATOM 2375 O O . ASN A 1 300 ? 4.114 8.575 4.728 1.00 96.50 300 ASN A O 1
ATOM 2379 N N . ARG A 1 301 ? 2.980 10.467 4.302 1.00 91.12 301 ARG A N 1
ATOM 2380 C CA . ARG A 1 301 ? 4.138 11.368 4.409 1.00 91.12 301 ARG A CA 1
ATOM 2381 C C . ARG A 1 301 ? 4.538 11.661 5.849 1.00 91.12 301 ARG A C 1
ATOM 2383 O O . ARG A 1 301 ? 5.704 11.952 6.107 1.00 91.12 301 ARG A O 1
ATOM 2390 N N . ARG A 1 302 ? 3.574 11.665 6.772 1.00 89.88 302 ARG A N 1
ATOM 2391 C CA . ARG A 1 302 ? 3.756 12.140 8.152 1.00 89.88 302 ARG A CA 1
ATOM 2392 C C . ARG A 1 302 ? 2.911 11.303 9.105 1.00 89.88 302 ARG A C 1
ATOM 2394 O O . ARG A 1 302 ? 1.914 11.781 9.636 1.00 89.88 302 ARG A O 1
ATOM 2401 N N . ALA A 1 303 ? 3.309 10.049 9.310 1.00 94.44 303 ALA A N 1
ATOM 2402 C CA . ALA A 1 303 ? 2.621 9.167 10.242 1.00 94.44 303 ALA A CA 1
ATOM 2403 C C . ALA A 1 303 ? 3.550 8.297 11.071 1.00 94.44 303 ALA A C 1
ATOM 2405 O O . ALA A 1 303 ? 4.655 7.930 10.664 1.00 94.44 303 ALA A O 1
ATOM 2406 N N . VAL A 1 304 ? 3.027 7.900 12.226 1.00 96.88 304 VAL A N 1
ATOM 2407 C CA . VAL A 1 304 ? 3.530 6.759 12.977 1.00 96.88 304 VAL A CA 1
ATOM 2408 C C . VAL A 1 304 ? 2.898 5.495 12.397 1.00 96.88 304 VAL A C 1
ATOM 2410 O O . VAL A 1 304 ? 1.690 5.285 12.501 1.00 96.88 304 VAL A O 1
ATOM 2413 N N . ILE A 1 305 ? 3.711 4.646 11.771 1.00 97.88 305 ILE A N 1
ATOM 2414 C CA . ILE A 1 305 ? 3.249 3.378 11.199 1.00 97.88 305 ILE A CA 1
ATOM 2415 C C . ILE A 1 305 ? 3.505 2.257 12.201 1.00 97.88 305 ILE A C 1
ATOM 2417 O O . ILE A 1 305 ? 4.657 1.919 12.461 1.00 97.88 305 ILE A O 1
ATOM 2421 N N . ALA A 1 306 ? 2.436 1.667 12.727 1.00 98.00 306 ALA A N 1
ATOM 2422 C CA . ALA A 1 306 ? 2.471 0.438 13.503 1.00 98.00 306 ALA A CA 1
ATOM 2423 C C . ALA A 1 306 ? 2.346 -0.765 12.553 1.00 98.00 306 ALA A C 1
ATOM 2425 O O . ALA A 1 306 ? 1.298 -1.024 11.945 1.00 98.00 306 ALA A O 1
ATOM 2426 N N . TYR A 1 307 ? 3.455 -1.479 12.389 1.00 97.75 307 TYR A N 1
ATOM 2427 C CA . TYR A 1 307 ? 3.613 -2.547 11.418 1.00 97.75 307 TYR A CA 1
ATOM 2428 C C . TYR A 1 307 ? 3.657 -3.920 12.079 1.00 97.75 307 TYR A C 1
ATOM 2430 O O . TYR A 1 307 ? 4.618 -4.247 12.770 1.00 97.75 307 TYR A O 1
ATOM 2438 N N . HIS A 1 308 ? 2.658 -4.759 11.806 1.00 96.25 308 HIS A N 1
ATOM 2439 C CA . HIS A 1 308 ? 2.780 -6.183 12.099 1.00 96.25 308 HIS A CA 1
ATOM 2440 C C . HIS A 1 308 ? 3.690 -6.832 11.047 1.00 96.25 308 HIS A C 1
ATOM 2442 O O . HIS A 1 308 ? 3.377 -6.738 9.856 1.00 96.25 308 HIS A O 1
ATOM 2448 N N . PRO A 1 309 ? 4.772 -7.535 11.433 1.00 93.62 309 PRO A N 1
ATOM 2449 C CA . PRO A 1 309 ? 5.612 -8.259 10.491 1.00 93.62 309 PRO A CA 1
ATOM 2450 C C . PRO A 1 309 ? 4.795 -9.159 9.559 1.00 93.62 309 PRO A C 1
ATOM 2452 O O . PRO A 1 309 ? 4.008 -9.991 10.011 1.00 93.62 309 PRO A O 1
ATOM 2455 N N . PHE A 1 310 ? 4.993 -8.977 8.255 1.00 90.31 310 PHE A N 1
ATOM 2456 C CA . PHE A 1 310 ? 4.392 -9.786 7.200 1.00 90.31 310 PHE A CA 1
ATOM 2457 C C . PHE A 1 310 ? 5.413 -10.029 6.070 1.00 90.31 310 PHE A C 1
ATOM 2459 O O . PHE A 1 310 ? 6.622 -9.962 6.298 1.00 90.31 310 PHE A O 1
ATOM 2466 N N . TRP A 1 311 ? 4.962 -10.348 4.852 1.00 89.25 311 TRP A N 1
ATOM 2467 C CA . TRP A 1 311 ? 5.827 -10.744 3.738 1.00 89.25 311 TRP A CA 1
ATOM 2468 C C . TRP A 1 311 ? 6.755 -9.636 3.210 1.00 89.25 311 TRP A C 1
ATOM 2470 O O . TRP A 1 311 ? 7.768 -9.955 2.594 1.00 89.25 311 TRP A O 1
ATOM 2480 N N . HIS A 1 312 ? 6.450 -8.364 3.489 1.00 95.38 312 HIS A N 1
ATOM 2481 C CA . HIS A 1 312 ? 7.225 -7.212 3.039 1.00 95.38 312 HIS A CA 1
ATOM 2482 C C . HIS A 1 312 ? 8.043 -6.675 4.204 1.00 95.38 312 HIS A C 1
ATOM 2484 O O . HIS A 1 312 ? 7.609 -6.719 5.361 1.00 95.38 312 HIS A O 1
ATOM 2490 N N . LYS A 1 313 ? 9.243 -6.172 3.931 1.00 96.00 313 LYS A N 1
ATOM 2491 C CA . LYS A 1 313 ? 10.063 -5.589 5.001 1.00 96.00 313 LYS A CA 1
ATOM 2492 C C . LYS A 1 313 ? 9.629 -4.147 5.279 1.00 96.00 313 LYS A C 1
ATOM 2494 O O . LYS A 1 313 ? 9.506 -3.384 4.333 1.00 96.00 313 LYS A O 1
ATOM 2499 N N . PRO A 1 314 ? 9.443 -3.746 6.548 1.00 96.56 314 PRO A N 1
ATOM 2500 C CA . PRO A 1 314 ? 9.075 -2.372 6.873 1.00 96.56 314 PRO A CA 1
ATOM 2501 C C . PRO A 1 314 ? 10.217 -1.396 6.562 1.00 96.56 314 PRO A C 1
ATOM 2503 O O . PRO A 1 314 ? 11.393 -1.768 6.647 1.00 96.56 314 PRO A O 1
ATOM 2506 N N . MET A 1 315 ? 9.883 -0.135 6.267 1.00 95.62 315 MET A N 1
ATOM 2507 C CA . MET A 1 315 ? 10.876 0.947 6.272 1.00 95.62 315 MET A CA 1
ATOM 2508 C C . MET A 1 315 ? 11.468 1.115 7.675 1.00 95.62 315 MET A C 1
ATOM 2510 O O . MET A 1 315 ? 10.801 0.856 8.675 1.00 95.62 315 MET A O 1
ATOM 2514 N N . ARG A 1 316 ? 12.712 1.596 7.769 1.00 94.38 316 ARG A N 1
ATOM 2515 C CA . ARG A 1 316 ? 13.473 1.653 9.034 1.00 94.38 316 ARG A CA 1
ATOM 2516 C C . ARG A 1 316 ? 12.797 2.431 10.166 1.00 94.38 316 ARG A C 1
ATOM 2518 O O . ARG A 1 316 ? 13.148 2.243 11.321 1.00 94.38 316 ARG A O 1
ATOM 2525 N N . HIS A 1 317 ? 11.907 3.357 9.822 1.00 93.88 317 HIS A N 1
ATOM 2526 C CA . HIS A 1 317 ? 11.243 4.257 10.762 1.00 93.88 317 HIS A CA 1
ATOM 2527 C C . HIS A 1 317 ? 9.840 3.779 11.162 1.00 93.88 317 HIS A C 1
ATOM 2529 O O . HIS A 1 317 ? 9.183 4.452 11.955 1.00 93.88 317 HIS A O 1
ATOM 2535 N N . TRP A 1 318 ? 9.363 2.666 10.597 1.00 96.62 318 TRP A N 1
ATOM 2536 C CA . TRP A 1 318 ? 8.108 2.043 11.008 1.00 96.62 318 TRP A CA 1
ATOM 2537 C C . TRP A 1 318 ? 8.317 1.270 12.306 1.00 96.62 318 TRP A C 1
ATOM 2539 O O . TRP A 1 318 ? 9.366 0.659 12.509 1.00 96.62 318 TRP A O 1
ATOM 2549 N N . LEU A 1 319 ? 7.305 1.286 13.167 1.00 96.50 319 LEU A N 1
ATOM 2550 C CA . LEU A 1 319 ? 7.324 0.622 14.461 1.00 96.50 319 LEU A CA 1
ATOM 2551 C C . LEU A 1 319 ? 6.865 -0.827 14.292 1.00 96.50 319 LEU A C 1
ATOM 2553 O O . LEU A 1 319 ? 5.686 -1.044 14.002 1.00 96.50 319 LEU A O 1
ATOM 2557 N N . PRO A 1 320 ? 7.747 -1.827 14.443 1.00 95.38 320 PRO A N 1
ATOM 2558 C CA . PRO A 1 320 ? 7.312 -3.212 14.467 1.00 95.38 320 PRO A CA 1
ATOM 2559 C C . PRO A 1 320 ? 6.438 -3.458 15.704 1.00 95.38 320 PRO A C 1
ATOM 2561 O O . PRO A 1 320 ? 6.744 -2.978 16.794 1.00 95.38 320 PRO A O 1
ATOM 2564 N N . VAL A 1 321 ? 5.360 -4.215 15.527 1.00 95.19 321 VAL A N 1
ATOM 2565 C CA . VAL A 1 321 ? 4.441 -4.606 16.601 1.00 95.19 321 VAL A CA 1
ATOM 2566 C C . VAL A 1 321 ? 4.315 -6.124 16.621 1.00 95.19 321 VAL A C 1
ATOM 2568 O O . VAL A 1 321 ? 4.224 -6.750 15.564 1.00 95.19 321 VAL A O 1
ATOM 2571 N N . ASN A 1 322 ? 4.309 -6.702 17.818 1.00 90.56 322 ASN A N 1
ATOM 2572 C CA . ASN A 1 322 ? 4.147 -8.139 18.030 1.00 90.56 322 ASN A CA 1
ATOM 2573 C C . ASN A 1 322 ? 2.681 -8.589 17.865 1.00 90.56 322 ASN A C 1
ATOM 2575 O O . ASN A 1 322 ? 1.757 -7.772 17.850 1.00 90.56 322 ASN A O 1
ATOM 2579 N N . ASP A 1 323 ? 2.461 -9.904 17.797 1.00 88.62 323 ASP A N 1
ATOM 2580 C CA . ASP A 1 323 ? 1.138 -10.531 17.635 1.00 88.62 323 ASP A CA 1
ATOM 2581 C C . ASP A 1 323 ? 0.138 -10.175 18.759 1.00 88.62 323 ASP A C 1
ATOM 2583 O O . ASP A 1 323 ? -1.080 -10.267 18.580 1.00 88.62 323 ASP A O 1
ATOM 2587 N N . ASP A 1 324 ? 0.637 -9.776 19.930 1.00 88.81 324 ASP A N 1
ATOM 2588 C CA . ASP A 1 324 ? -0.143 -9.338 21.091 1.00 88.81 324 ASP A CA 1
ATOM 2589 C C . ASP A 1 324 ? -0.415 -7.823 21.113 1.00 88.81 324 ASP A C 1
ATOM 2591 O O . ASP A 1 324 ? -1.057 -7.325 22.036 1.00 88.81 324 ASP A O 1
ATOM 2595 N N . GLY A 1 325 ? 0.043 -7.082 20.100 1.00 86.69 325 GLY A N 1
ATOM 2596 C CA . GLY A 1 325 ? -0.096 -5.630 20.028 1.00 86.69 325 GLY A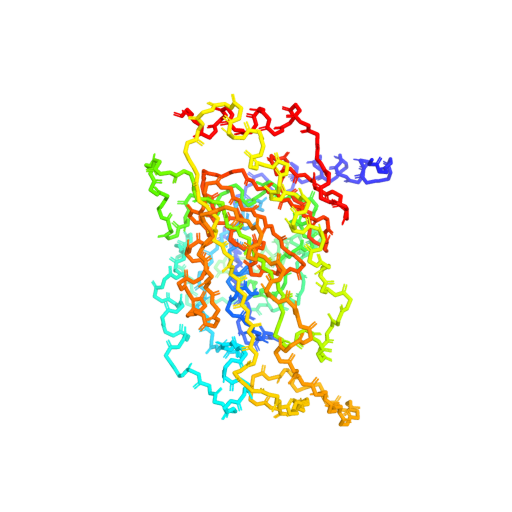 CA 1
ATOM 2597 C C . GLY A 1 325 ? 0.948 -4.857 20.843 1.00 86.69 325 GLY A C 1
ATOM 2598 O O . GLY A 1 325 ? 0.830 -3.635 20.961 1.00 86.69 325 GLY A O 1
ATOM 2599 N N . ALA A 1 326 ? 1.961 -5.526 21.406 1.00 89.88 326 ALA A N 1
ATOM 2600 C CA . ALA A 1 326 ? 3.043 -4.870 22.131 1.00 89.88 326 ALA A CA 1
ATOM 2601 C C . ALA A 1 326 ? 4.041 -4.178 21.187 1.00 89.88 326 ALA A C 1
ATOM 2603 O O . ALA A 1 326 ? 4.355 -4.672 20.099 1.00 89.88 326 ALA A O 1
ATOM 2604 N N . PHE A 1 327 ? 4.561 -3.036 21.636 1.00 91.31 327 PHE A N 1
ATOM 2605 C CA . PHE A 1 327 ? 5.586 -2.238 20.965 1.00 91.31 327 PHE A CA 1
ATOM 2606 C C . PHE A 1 327 ? 6.509 -1.586 22.001 1.00 91.31 327 PHE A C 1
ATOM 2608 O O . PHE A 1 327 ? 6.120 -1.379 23.152 1.00 91.31 327 PHE A O 1
ATOM 2615 N N . GLU A 1 328 ? 7.717 -1.214 21.582 1.00 92.38 328 GLU A N 1
ATOM 2616 C CA . GLU A 1 328 ? 8.669 -0.500 22.434 1.00 92.38 328 GLU A CA 1
ATOM 2617 C C . GLU A 1 328 ? 8.205 0.945 22.667 1.00 92.38 328 GLU A C 1
ATOM 2619 O O . GLU A 1 328 ? 8.143 1.766 21.746 1.00 92.38 328 GLU A O 1
ATOM 2624 N N . ALA A 1 329 ? 7.873 1.279 23.918 1.00 88.56 329 ALA A N 1
ATOM 2625 C CA . ALA A 1 329 ? 7.318 2.587 24.264 1.00 88.56 329 ALA A CA 1
ATOM 2626 C C . ALA A 1 329 ? 8.262 3.744 23.892 1.00 88.56 329 ALA A C 1
ATOM 2628 O O . ALA A 1 329 ? 7.799 4.790 23.437 1.00 88.56 329 ALA A O 1
ATOM 2629 N N . ALA A 1 330 ? 9.577 3.557 24.047 1.00 92.38 330 ALA A N 1
ATOM 2630 C CA . ALA A 1 330 ? 10.582 4.558 23.689 1.00 92.38 330 ALA A CA 1
ATOM 2631 C C . ALA A 1 330 ? 10.571 4.877 22.183 1.00 92.38 330 ALA A C 1
ATOM 2633 O O . ALA A 1 330 ? 10.580 6.051 21.803 1.00 92.38 330 ALA A O 1
ATOM 2634 N N . ASP A 1 331 ? 10.470 3.852 21.334 1.00 93.19 331 ASP A N 1
ATOM 2635 C CA . ASP A 1 331 ? 10.409 4.021 19.880 1.00 93.19 331 ASP A CA 1
ATOM 2636 C C . ASP A 1 331 ? 9.131 4.749 19.465 1.00 93.19 331 ASP A C 1
ATOM 2638 O O . ASP A 1 331 ? 9.162 5.652 18.621 1.00 93.19 331 ASP A O 1
ATOM 2642 N N . PHE A 1 332 ? 8.009 4.410 20.104 1.00 92.88 332 PHE A N 1
ATOM 2643 C CA . PHE A 1 332 ? 6.751 5.103 19.869 1.00 92.88 332 PHE A CA 1
ATOM 2644 C C . PHE A 1 332 ? 6.808 6.567 20.314 1.00 92.88 332 PHE A C 1
ATOM 2646 O O . PHE A 1 332 ? 6.407 7.443 19.552 1.00 92.88 332 PHE A O 1
ATOM 2653 N N . HIS A 1 333 ? 7.344 6.865 21.501 1.00 92.50 333 HIS A N 1
ATOM 2654 C CA . HIS A 1 333 ? 7.533 8.242 21.965 1.00 92.50 333 HIS A CA 1
ATOM 2655 C C . HIS A 1 333 ? 8.396 9.051 20.992 1.00 92.50 333 HIS A C 1
ATOM 2657 O O . HIS A 1 333 ? 8.046 10.182 20.653 1.00 92.50 333 HIS A O 1
ATOM 2663 N N . ALA A 1 334 ? 9.481 8.463 20.484 1.00 93.88 334 ALA A N 1
ATOM 2664 C CA . ALA A 1 334 ? 10.321 9.102 19.481 1.00 93.88 334 ALA A CA 1
ATOM 2665 C C . ALA A 1 334 ? 9.566 9.343 18.161 1.00 93.88 334 ALA A C 1
ATOM 2667 O O . ALA A 1 334 ? 9.734 10.390 17.535 1.00 93.88 334 ALA A O 1
ATOM 2668 N N . ALA A 1 335 ? 8.733 8.394 17.723 1.00 94.12 335 ALA A N 1
ATOM 2669 C CA . ALA A 1 335 ? 7.919 8.537 16.518 1.00 94.12 335 ALA A CA 1
ATOM 2670 C C . ALA A 1 335 ? 6.826 9.603 16.670 1.00 94.12 335 ALA A C 1
ATOM 2672 O O . ALA A 1 335 ? 6.663 10.435 15.778 1.00 94.12 335 ALA A O 1
ATOM 2673 N N . LEU A 1 336 ? 6.139 9.630 17.812 1.00 93.31 336 LEU A N 1
ATOM 2674 C CA . LEU A 1 336 ? 5.138 10.639 18.141 1.00 93.31 336 LEU A CA 1
ATOM 2675 C C . LEU A 1 336 ? 5.764 12.036 18.245 1.00 93.31 336 LEU A C 1
ATOM 2677 O O . LEU A 1 336 ? 5.206 12.992 17.720 1.00 93.31 336 LEU A O 1
ATOM 2681 N N . GLY A 1 337 ? 6.953 12.157 18.842 1.00 92.50 337 GLY A N 1
ATOM 2682 C CA . GLY A 1 337 ? 7.683 13.425 18.903 1.00 92.50 337 GLY A CA 1
ATOM 2683 C C . GLY A 1 337 ? 7.984 14.001 17.516 1.00 92.50 337 GLY A C 1
ATOM 2684 O O . GLY A 1 337 ? 7.795 15.192 17.305 1.00 92.50 337 GLY A O 1
ATOM 2685 N N . ARG A 1 338 ? 8.375 13.156 16.550 1.00 92.31 338 ARG A N 1
ATOM 2686 C CA . ARG A 1 338 ? 8.573 13.575 15.147 1.00 92.31 338 ARG A CA 1
ATOM 2687 C C . ARG A 1 338 ? 7.273 13.961 14.444 1.00 92.31 338 ARG A C 1
ATOM 2689 O O . ARG A 1 338 ? 7.304 14.799 13.556 1.00 92.31 338 ARG A O 1
ATOM 2696 N N . LEU A 1 339 ? 6.159 13.316 14.791 1.00 91.50 339 LEU A N 1
ATOM 2697 C CA . LEU A 1 339 ? 4.847 13.608 14.211 1.00 91.50 339 LEU A CA 1
ATOM 2698 C C . LEU A 1 339 ? 4.315 14.982 14.650 1.00 91.50 339 LEU A C 1
ATOM 2700 O O . LEU A 1 339 ? 3.629 15.637 13.874 1.00 91.50 339 LEU A O 1
ATOM 2704 N N . LEU A 1 340 ? 4.610 15.394 15.886 1.00 89.44 340 LEU A N 1
ATOM 2705 C CA . LEU A 1 340 ? 4.117 16.641 16.483 1.00 89.44 340 LEU A CA 1
ATOM 2706 C C . LEU A 1 340 ? 4.992 17.874 16.176 1.00 89.44 340 LEU A C 1
ATOM 2708 O O . LEU A 1 340 ? 4.646 18.972 16.608 1.00 89.44 340 LEU A O 1
ATOM 2712 N N . GLN A 1 341 ? 6.108 17.692 15.460 1.00 86.38 341 GLN A N 1
ATOM 2713 C CA . GLN A 1 341 ? 6.978 18.752 14.927 1.00 86.38 341 GLN A CA 1
ATOM 2714 C C . GLN A 1 341 ? 6.592 19.093 13.481 1.00 86.38 341 GLN A C 1
ATOM 2716 O O . GLN A 1 341 ? 6.559 20.299 13.158 1.00 86.38 341 GLN A O 1
#

Secondary structure (DSSP, 8-state):
--HHHHHHHHHHHHHHHHHSSS--TTEEEEE-TTT----HHHHHHHHHHHHHHHHHHT--B--------S---HHHHHHT---TTHHHHHHHH--PPPSSPPPSS-EEEEEEE--HHHHHHHHHHHHHT-TT--EEEEEEE-HHHHTT-GGGGHHHHHT-S-----PSSEEEEEEE--TTHHHH-GGG---HHHHHHHHHHHHHHHHHTT--EEEEEEE---SS-EEEETTSTTS---TTPPP-EEEE-GGGG-GGGGGGSTTEEEEES--HHHHHHHHHT-SEEE--S-HHHHHHHHH-SS-EEEE---SSPPPTTSEE--TTS---HHHHHHHHHHH--

Foldseek 3Di:
DDPVLVVVLVVCVVVLVPQQVEALPFEEEEAPLPPDAAALLQRLLQHLLRVLVCVVRNYWYDYDAHPDHQDQAQQCLLVLHDDPCLRVVSRVQRPDDTPDDDDPDEAEDEDAEDDPVNSSVRSVVSVVLPPPYHYYYHYHHDQVVCLSPVCSLVVLLVVQSADADLDDPAEAEEEQEDRCCQQVPVVQGAAVLLVVLQLVVVVVVCVVVVRHYAYEYEYEANPAWDWGWCPRGSHDPPPPDPIDIDTGGRVVNVCVVCVPHPRYDYHYRHRLVVVLNSLLRGQEHEDTQDSSNVSSVSNRNQHAYEDDDDPGHDDPLHWYAYSSNDTDVVSVVVSVVSNND

Sequence (341 aa):
MNFKEVKQRLAYSLWYRGKFRAPAANLALTYANDQKTDGVGSQVHRLYGLHALSGFLHIPYVHTPLLRVDYGGLAAHENNEIDATLVDRANALFAPPSDISLPERHETRTLPVLTLKGAAALRRDAERLGPGGFLLARITEPHRILDLFPDAYAETTRISPFVNEPVPPLRIALHVRRGDLAALDPKRILPNRYYLALARNLAALLDRLAIPYRFELHTELPTRAFVMANHHAGMPLKKGLPEKQTLLDPAADRIEEFDTLPRLSKFINTDPLESLQRLATAHILITSHSSFSYLSAVLNRRAVIAYHPFWHKPMRHWLPVNDDGAFEAADFHAALGRLLQ

Radius of gyration: 21.19 Å; chains: 1; bounding box: 56×47×61 Å